Protein 8CXK (pdb70)

InterPro domains:
  IPR003511 HORMA domain [PF02301] (44-233)
  IPR003511 HORMA domain [PS50815] (33-239)
  IPR036570 HORMA domain superfamily [G3DSA:3.30.900.10] (19-291)
  IPR036570 HORMA domain superfamily [SSF56019] (33-237)
  IPR051294 HORMA Domain-Containing Meiotic Progression [PTHR48225] (53-237)

Structure (mmCIF, N/CA/C/O backbone):
data_8CXK
#
_entry.id   8CXK
#
_cell.length_a   73.234
_cell.length_b   73.234
_cell.length_c   110.816
_cell.angle_alpha   90.000
_cell.angle_beta   90.000
_cell.angle_gamma   120.000
#
_symmetry.space_group_name_H-M   'P 61'
#
loop_
_entity.id
_entity.type
_entity.pdbx_description
1 polymer 'HORMA domain-containing protein'
2 water water
#
loop_
_atom_site.group_PDB
_atom_site.id
_atom_site.type_symbol
_atom_site.label_atom_id
_atom_site.label_alt_id
_atom_site.label_comp_id
_atom_site.label_asym_id
_atom_site.label_entity_id
_atom_site.label_seq_id
_atom_site.pdbx_PDB_ins_code
_atom_site.Cartn_x
_atom_site.Cartn_y
_atom_site.Cartn_z
_atom_site.occupancy
_atom_site.B_iso_or_equiv
_atom_site.auth_seq_id
_atom_site.auth_comp_id
_atom_site.auth_asym_id
_atom_site.auth_atom_id
_atom_site.pdbx_PDB_model_num
ATOM 1 N N . SER A 1 19 ? -35.79400 36.10826 0.58713 1.000 46.29990 19 SER A N 1
ATOM 2 C CA . SER A 1 19 ? -34.85610 35.76324 1.69027 1.000 46.13101 19 SER A CA 1
ATOM 3 C C . SER A 1 19 ? -35.43877 35.52086 3.10677 1.000 39.89234 19 SER A C 1
ATOM 4 O O . SER A 1 19 ? -34.87290 34.87756 3.98096 1.000 39.45130 19 SER A O 1
ATOM 11 N N . GLN A 1 20 ? -36.64324 35.95449 3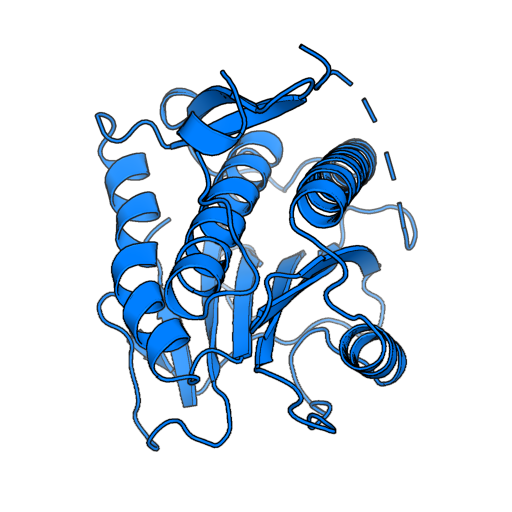.29429 1.000 38.19071 20 GLN A N 1
ATOM 12 C CA . GLN A 1 20 ? -37.34664 35.78835 4.53638 1.000 33.81404 20 GLN A CA 1
ATOM 13 C C . GLN A 1 20 ? -38.01264 34.41713 4.54891 1.000 27.75788 20 GLN A C 1
ATOM 14 O O . GLN A 1 20 ? -38.28910 33.82526 3.52877 1.000 29.69858 20 GLN A O 1
ATOM 28 N N . TRP A 1 21 ? -38.34023 33.96319 5.74471 1.000 24.23178 21 TRP A N 1
ATOM 29 C CA . TRP A 1 21 ? -39.10083 32.74948 5.90064 1.000 21.96372 21 TRP A CA 1
ATOM 30 C C . TRP A 1 21 ? -40.24292 32.61547 4.92889 1.000 22.07200 21 TRP A C 1
ATOM 31 O O . TRP A 1 21 ? -40.36813 31.58100 4.29585 1.000 21.56619 21 TRP A O 1
ATOM 52 N N . LYS A 1 22 ? -41.07079 33.64056 4.79519 1.000 25.27013 22 LYS A N 1
ATOM 53 C CA . LYS A 1 22 ? -42.30747 33.50580 4.05818 1.000 28.00533 22 LYS A CA 1
ATOM 54 C C . LYS A 1 22 ? -42.06992 33.32882 2.57439 1.000 27.74282 22 LYS A C 1
ATOM 55 O O . LYS A 1 22 ? -42.98650 32.93433 1.86679 1.000 30.21762 22 LYS A O 1
ATOM 74 N N . ALA A 1 23 ? -40.87104 33.59311 2.09638 1.000 26.38511 23 ALA A N 1
ATOM 75 C CA . ALA A 1 23 ? -40.57374 33.31019 0.69975 1.000 28.21319 23 ALA A CA 1
ATOM 76 C C . ALA A 1 23 ? -40.46694 31.82874 0.41997 1.000 31.73861 23 ALA A C 1
ATOM 77 O O . ALA A 1 23 ? -40.50279 31.41565 -0.74741 1.000 35.96668 23 ALA A O 1
ATOM 84 N N . THR A 1 24 ? -40.23555 31.01578 1.42754 1.000 24.29780 24 THR A N 1
ATOM 85 C CA . THR A 1 24 ? -40.13051 29.58892 1.27658 1.000 23.10260 24 THR A CA 1
ATOM 86 C C . THR A 1 24 ? -41.27544 28.83188 1.93925 1.000 22.01974 24 THR A C 1
ATOM 87 O O . THR A 1 24 ? -41.79941 27.88889 1.38098 1.000 23.45289 24 THR A O 1
ATOM 98 N N . PHE A 1 25 ? -41.66180 29.20791 3.15881 1.000 20.20458 25 PHE A N 1
ATOM 99 C CA . PHE A 1 25 ? -42.59386 28.44855 3.96079 1.000 17.71462 25 PHE A CA 1
ATOM 100 C C . PHE A 1 25 ? -43.82991 29.26069 4.32226 1.000 18.54891 25 PHE A C 1
ATOM 101 O O . PHE A 1 25 ? -43.77309 30.50370 4.42000 1.000 21.42384 25 PHE A O 1
ATOM 118 N N . PRO A 1 26 ? -44.95424 28.58678 4.59341 1.000 18.71977 26 PRO A N 1
ATOM 119 C CA . PRO A 1 26 ? -46.12195 29.26400 5.16092 1.000 20.16731 26 PRO A CA 1
ATOM 120 C C . PRO A 1 26 ? -45.84322 29.81953 6.54970 1.000 17.94936 26 PRO A C 1
ATOM 121 O O . PRO A 1 26 ? -44.95629 29.36119 7.24687 1.000 18.74340 26 PRO A O 1
ATOM 132 N N . VAL A 1 27 ? -46.67720 30.74705 6.95421 1.000 19.96021 27 VAL A N 1
ATOM 133 C CA . VAL A 1 27 ? -46.78979 31.15350 8.34292 1.000 18.98659 27 VAL A CA 1
ATOM 134 C C . VAL A 1 27 ? -48.13462 30.71709 8.88191 1.000 17.75427 27 VAL A C 1
ATOM 135 O O . VAL A 1 27 ? -48.77975 29.86681 8.30298 1.000 19.17742 27 VAL A O 1
ATOM 148 N N . ASP A 1 28 ? -48.53026 31.23091 10.04798 1.000 18.75385 28 ASP A N 1
ATOM 149 C CA . ASP A 1 28 ? -49.79638 30.81072 10.63747 1.000 18.10229 28 ASP A CA 1
ATOM 150 C C . ASP A 1 28 ? -49.87974 29.29076 10.63687 1.000 17.54730 28 ASP A C 1
ATOM 151 O O . ASP A 1 28 ? -50.85480 28.67323 10.19999 1.000 17.36572 28 ASP A O 1
ATOM 160 N N . LEU A 1 29 ? -48.83303 28.66455 11.20360 1.000 16.52700 29 LEU A N 1
ATOM 161 C CA . LEU A 1 29 ? -48.67696 27.22772 11.12641 1.000 16.10928 29 LEU A CA 1
ATOM 162 C C . LEU A 1 29 ? -49.68019 26.44797 11.97880 1.000 16.11853 29 LEU A C 1
ATOM 163 O O . LEU A 1 29 ? -49.75455 25.21694 11.83573 1.000 16.47101 29 LEU A O 1
ATOM 179 N N . GLU A 1 30 ? -50.45212 27.09974 12.84227 1.000 16.19921 30 GLU A N 1
ATOM 180 C CA . GLU A 1 30 ? -51.48571 26.41156 13.59300 1.000 16.06562 30 GLU A CA 1
ATOM 181 C C . GLU A 1 30 ? -52.61707 25.93316 12.70677 1.000 17.08710 30 GLU A C 1
ATOM 182 O O . GLU A 1 30 ? -53.39455 25.07685 13.15157 1.000 18.71823 30 GLU A O 1
ATOM 194 N N . ILE A 1 31 ? -52.73738 26.46913 11.48308 1.000 16.91661 31 ILE A N 1
ATOM 195 C CA . ILE A 1 31 ? -53.80934 26.15910 10.54641 1.000 17.98040 31 ILE A CA 1
ATOM 196 C C . ILE A 1 31 ? -53.43232 24.91555 9.74238 1.000 17.16950 31 ILE A C 1
ATOM 197 O O . ILE A 1 31 ? -52.30124 24.81877 9.28204 1.000 17.86756 31 ILE A O 1
ATOM 213 N N . GLU A 1 32 ? -54.37553 23.98507 9.61993 1.000 17.81955 32 GLU A N 1
ATOM 214 C CA . GLU A 1 32 ? -54.07137 22.68225 9.02402 1.000 18.72194 32 GLU A CA 1
ATOM 215 C C . GLU A 1 32 ? -53.45448 22.77383 7.63101 1.000 17.86927 32 GLU A C 1
ATOM 216 O O . GLU A 1 32 ? -52.42381 22.10541 7.37207 1.000 18.31954 32 GLU A O 1
ATOM 228 N N . LYS A 1 33 ? -54.03570 23.58356 6.74418 1.000 19.28578 33 LYS A N 1
ATOM 229 C CA . LYS A 1 33 ? -53.48064 23.66155 5.39859 1.000 19.91398 33 LYS A CA 1
ATOM 230 C C . LYS A 1 33 ? -52.04252 24.18179 5.40371 1.000 17.70165 33 LYS A C 1
ATOM 231 O O . LYS A 1 33 ? -51.20323 23.75705 4.59777 1.000 19.91967 33 LYS A O 1
ATOM 250 N N . ASN A 1 34 ? -51.75151 25.15377 6.27073 1.000 18.50258 34 ASN A N 1
ATOM 251 C CA . ASN A 1 34 ? -50.40400 25.71140 6.34258 1.000 17.20852 34 ASN A CA 1
ATOM 252 C C . ASN A 1 34 ? -49.43355 24.70210 6.93303 1.000 16.34629 34 ASN A C 1
ATOM 253 O O . ASN A 1 34 ? -48.30832 24.54792 6.44641 1.000 18.28948 34 ASN A O 1
ATOM 264 N N . SER A 1 35 ? -49.87601 23.95205 7.93321 1.000 16.89716 35 SER A N 1
ATOM 265 C CA . SER A 1 35 ? -49.08417 22.87538 8.52037 1.000 16.05948 35 SER A CA 1
ATOM 266 C C . SER A 1 35 ? -48.72688 21.79803 7.49234 1.000 16.77344 35 SER A C 1
ATOM 267 O O . SER A 1 35 ? -47.61366 21.33320 7.44296 1.000 16.86807 35 SER A O 1
ATOM 275 N N . GLU A 1 36 ? -49.71291 21.40410 6.67256 1.000 17.17386 36 GLU A N 1
ATOM 276 C CA . GLU A 1 36 ? -49.49284 20.40026 5.62828 1.000 17.74504 36 GLU A CA 1
ATOM 277 C C . GLU A 1 36 ? -48.45495 20.87905 4.62501 1.000 17.86532 36 GLU A C 1
ATOM 278 O O . GLU A 1 36 ? -47.55465 20.12038 4.22565 1.000 18.64023 36 GLU A O 1
ATOM 290 N N . MET A 1 37 ? -48.64147 22.11370 4.14549 1.000 18.63592 37 MET A N 1
ATOM 291 C CA A MET A 1 37 ? -47.71143 22.65037 3.16327 0.500 20.20085 37 MET A CA 1
ATOM 292 C CA B MET A 1 37 ? -47.71210 22.64488 3.16120 0.500 20.65178 37 MET A CA 1
ATOM 293 C C . MET A 1 37 ? -46.31358 22.79423 3.74757 1.000 18.27747 37 MET A C 1
ATOM 294 O O . MET A 1 37 ? -45.30708 22.45770 3.09258 1.000 18.54585 37 MET A O 1
ATOM 318 N N . PHE A 1 38 ? -46.21862 23.25425 5.00513 1.000 17.67039 38 PHE A N 1
ATOM 319 C CA . PHE A 1 38 ? -44.93788 23.32665 5.65918 1.000 16.76811 38 PHE A CA 1
ATOM 320 C C . PHE A 1 38 ? -44.26883 21.94937 5.72909 1.000 16.01816 38 PHE A C 1
ATOM 321 O O . PHE A 1 38 ? -43.07410 21.81142 5.46842 1.000 16.95336 38 PHE A O 1
ATOM 338 N N . ALA A 1 39 ? -45.01672 20.93994 6.14342 1.000 16.50392 39 ALA A N 1
ATOM 339 C CA . ALA A 1 39 ? -44.46417 19.60219 6.29956 1.000 15.76428 39 ALA A CA 1
ATOM 340 C C . ALA A 1 39 ? -43.84234 19.07117 5.00182 1.000 16.88800 39 ALA A C 1
ATOM 341 O O . ALA A 1 39 ? -42.71378 18.57875 4.99713 1.000 17.09685 39 ALA A O 1
ATOM 348 N N . LEU A 1 40 ? -44.54541 19.26821 3.88547 1.000 16.80722 40 LEU A N 1
ATOM 349 C CA . LEU A 1 40 ? -44.01277 18.80185 2.60541 1.000 16.23058 40 LEU A CA 1
ATOM 350 C C . LEU A 1 40 ? -42.80255 19.64503 2.21127 1.000 15.35066 40 LEU A C 1
ATOM 351 O O . LEU A 1 40 ? -41.76239 19.09884 1.79527 1.000 17.40295 40 LEU A O 1
ATOM 367 N N . ARG A 1 41 ? -42.90062 20.96841 2.29242 1.000 16.11121 41 ARG A N 1
ATOM 368 C CA . ARG A 1 41 ? -41.78006 21.82832 1.89924 1.000 16.03366 41 ARG A CA 1
ATOM 369 C C . ARG A 1 41 ? -40.56194 21.55912 2.76472 1.000 15.53370 41 ARG A C 1
ATOM 370 O O . ARG A 1 41 ? -39.43115 21.67094 2.30555 1.000 16.52761 41 ARG A O 1
ATOM 391 N N . TYR A 1 42 ? -40.78099 21.24680 4.04586 1.000 15.87718 42 TYR A N 1
ATOM 392 C CA . TYR A 1 42 ? -39.66734 20.96394 4.95194 1.000 15.90920 42 TYR A CA 1
ATOM 393 C C . TYR A 1 42 ? -38.90346 19.71297 4.53243 1.000 15.26875 42 TYR A C 1
ATOM 394 O O . TYR A 1 42 ? -37.66672 19.75440 4.43367 1.000 16.14250 42 TYR A O 1
ATOM 412 N N . ILE A 1 43 ? -39.60835 18.61105 4.24579 1.000 15.72840 43 ILE A N 1
ATOM 413 C CA . ILE A 1 43 ? -38.87862 17.39811 3.86021 1.000 16.32343 43 ILE A CA 1
ATOM 414 C C . ILE A 1 43 ? -38.18383 17.61059 2.50566 1.000 15.63432 43 ILE A C 1
ATOM 415 O O . ILE A 1 43 ? -37.07553 17.09004 2.31925 1.000 16.42563 43 ILE A O 1
ATOM 431 N N . LYS A 1 44 ? -38.76714 18.41024 1.61178 1.000 15.85113 44 LYS A N 1
ATOM 432 C CA . LYS A 1 44 ? -38.10921 18.67411 0.32003 1.000 15.80073 44 LYS A CA 1
ATOM 433 C C . LYS A 1 44 ? -36.85480 19.50154 0.52598 1.000 15.83121 44 LYS A C 1
ATOM 434 O O . LYS A 1 44 ? -35.77763 19.21608 -0.07749 1.000 16.76888 44 LYS A O 1
ATOM 453 N N . CYS A 1 45 ? -36.92752 20.52199 1.36510 1.000 16.37410 45 CYS A N 1
ATOM 454 C CA . CYS A 1 45 ? -35.78296 21.36229 1.68217 1.000 16.61783 45 CYS A CA 1
ATOM 455 C C . CYS A 1 45 ? -34.64320 20.57267 2.31816 1.000 16.29664 45 CYS A C 1
ATOM 456 O O . CYS A 1 45 ? -33.48246 20.63130 1.90429 1.000 16.86548 45 CYS A O 1
ATOM 464 N N . ALA A 1 46 ? -34.96564 19.79410 3.36414 1.000 16.37333 46 ALA A N 1
ATOM 465 C CA . ALA A 1 46 ? -33.92075 19.02857 4.02172 1.000 15.67052 46 ALA A CA 1
ATOM 466 C C . ALA A 1 46 ? -33.31217 18.00019 3.08047 1.000 14.89623 46 ALA A C 1
ATOM 467 O O . ALA A 1 46 ? -32.12826 17.73911 3.13257 1.000 15.54822 46 ALA A O 1
ATOM 474 N N . SER A 1 47 ? -34.14913 17.41248 2.19413 1.000 15.06365 47 SER A N 1
ATOM 475 C CA . SER A 1 47 ? -33.62732 16.43011 1.23080 1.000 15.36789 47 SER A CA 1
ATOM 476 C C . SER A 1 47 ? -32.62655 17.08576 0.29674 1.000 14.68804 47 SER A C 1
ATOM 477 O O . SER A 1 47 ? -31.58382 16.49087 -0.01569 1.000 15.44882 47 SER A O 1
ATOM 485 N N . ALA A 1 48 ? -32.92616 18.27478 -0.21291 1.000 15.04086 48 ALA A N 1
ATOM 486 C CA . ALA A 1 48 ? -31.94962 18.95982 -1.09298 1.000 15.86239 48 ALA A CA 1
ATOM 487 C C . ALA A 1 48 ? -30.67085 19.20853 -0.32721 1.000 14.66709 48 ALA A C 1
ATOM 488 O O . ALA A 1 48 ? -29.56492 18.98643 -0.85671 1.000 16.07160 48 ALA A O 1
ATOM 495 N N . PHE A 1 49 ? -30.77204 19.63164 0.94466 1.000 15.45741 49 PHE A N 1
ATOM 496 C CA . PHE A 1 49 ? -29.57675 19.88546 1.74386 1.000 16.19164 49 PHE A CA 1
ATOM 497 C C . PHE A 1 49 ? -28.70045 18.63655 1.83625 1.000 14.76464 49 PHE A C 1
ATOM 498 O O . PHE A 1 49 ? -27.47651 18.68102 1.68222 1.000 17.37195 49 PHE A O 1
ATOM 515 N N . ILE A 1 50 ? -29.31949 17.51888 2.15472 1.000 15.58383 50 ILE A N 1
ATOM 516 C CA . ILE A 1 50 ? -28.63899 16.25219 2.36954 1.000 16.12099 50 ILE A CA 1
ATOM 517 C C . ILE A 1 50 ? -28.02149 15.72619 1.06780 1.000 15.16348 50 ILE A C 1
ATOM 518 O O . ILE A 1 50 ? -26.85456 15.32571 1.04083 1.000 17.31176 50 ILE A O 1
ATOM 534 N N . LEU A 1 51 ? -28.81665 15.68269 -0.00303 1.000 15.60141 51 LEU A N 1
ATOM 535 C CA . LEU A 1 51 ? -28.33581 15.14666 -1.25553 1.000 17.44752 51 LEU A CA 1
ATOM 536 C C . LEU A 1 51 ? -27.14375 15.95304 -1.76101 1.000 16.79165 51 LEU A C 1
ATOM 537 O O . LEU A 1 51 ? -26.15430 15.38443 -2.23466 1.000 20.77406 51 LEU A O 1
ATOM 553 N N . ASP A 1 52 ? -27.19773 17.28167 -1.63259 1.000 16.47661 52 ASP A N 1
ATOM 554 C CA . ASP A 1 52 ? -26.08080 18.13005 -2.01045 1.000 18.16691 52 ASP A CA 1
ATOM 555 C C . ASP A 1 52 ? -24.84568 17.85325 -1.16451 1.000 19.64072 52 ASP A C 1
ATOM 556 O O . ASP A 1 52 ? -23.73743 17.59525 -1.69572 1.000 21.26967 52 ASP A O 1
ATOM 565 N N . ARG A 1 53 ? -25.00567 17.87481 0.16470 1.000 18.67931 53 ARG A N 1
ATOM 566 C CA . ARG A 1 53 ? -23.82324 17.75325 1.01210 1.000 19.52995 53 ARG A CA 1
ATOM 567 C C . ARG A 1 53 ? -23.18516 16.38582 0.93753 1.000 21.66050 53 ARG A C 1
ATOM 568 O O . ARG A 1 53 ? -21.97351 16.28950 1.09388 1.000 24.45512 53 ARG A O 1
ATOM 589 N N . ARG A 1 54 ? -23.95639 15.31493 0.73136 1.000 19.93778 54 ARG A N 1
ATOM 590 C CA . ARG A 1 54 ? -23.41666 13.94223 0.65085 1.000 19.79017 54 ARG A CA 1
ATOM 591 C C . ARG A 1 54 ? -22.97316 13.58598 -0.77879 1.000 21.61567 54 ARG A C 1
ATOM 592 O O . ARG A 1 54 ? -22.31877 12.58352 -0.94492 1.000 25.23446 54 ARG A O 1
ATOM 613 N N . GLY A 1 55 ? -23.20233 14.45319 -1.75038 1.000 21.60980 55 GLY A N 1
ATOM 614 C CA . GLY A 1 55 ? -22.61533 14.28467 -3.08680 1.000 24.05410 55 GLY A CA 1
ATOM 615 C C . GLY A 1 55 ? -23.33797 13.33270 -3.97642 1.000 23.33217 55 GLY A C 1
ATOM 616 O O . GLY A 1 55 ? -22.72048 12.79958 -4.90497 1.000 27.34143 55 GLY A O 1
ATOM 620 N N . ILE A 1 56 ? -24.65566 13.18283 -3.80026 1.000 21.66502 56 ILE A N 1
ATOM 621 C CA . ILE A 1 56 ? -25.46417 12.21817 -4.54764 1.000 23.50657 56 ILE A CA 1
ATOM 622 C C . ILE A 1 56 ? -25.67684 12.62560 -5.99778 1.000 33.12767 56 ILE A C 1
ATOM 623 O O . ILE A 1 56 ? -25.58135 11.80474 -6.91466 1.000 37.78783 56 ILE A O 1
ATOM 639 N N . LEU A 1 57 ? -26.08664 13.82575 -6.23011 1.000 29.19242 57 LEU A N 1
ATOM 640 C CA . LEU A 1 57 ? -26.34099 14.32854 -7.59927 1.000 27.06055 57 LEU A CA 1
ATOM 641 C C . LEU A 1 57 ? -25.22156 15.29883 -7.96372 1.000 28.49645 57 LEU A C 1
ATOM 642 O O . LEU A 1 57 ? -24.46139 15.69768 -7.09592 1.000 32.54392 57 LEU A O 1
ATOM 658 N N . ASP A 1 58 ? -25.13393 15.68756 -9.24240 1.000 27.26546 58 ASP A N 1
ATOM 659 C CA . ASP A 1 58 ? -24.16214 16.67088 -9.68549 1.000 29.24264 58 ASP A CA 1
ATOM 660 C C . ASP A 1 58 ? -24.46113 17.99852 -8.99528 1.000 24.54328 58 ASP A C 1
ATOM 661 O O . ASP A 1 58 ? -25.61842 18.30850 -8.71453 1.000 21.83637 58 ASP A O 1
ATOM 670 N N . GLU A 1 59 ? -23.43689 18.79464 -8.71674 1.000 25.25268 59 GLU A N 1
ATOM 671 C CA . GLU A 1 59 ? -23.58622 20.06031 -8.02347 1.000 24.35419 59 GLU A CA 1
ATOM 672 C C . GLU A 1 59 ? -24.50289 21.03346 -8.74291 1.000 21.22552 59 GLU A C 1
ATOM 673 O O . GLU A 1 59 ? -25.19268 21.81857 -8.09499 1.000 22.32027 59 GLU A O 1
ATOM 685 N N . LYS A 1 60 ? -24.60743 20.92018 -10.07118 1.000 21.01473 60 LYS A N 1
ATOM 686 C CA . LYS A 1 60 ? -25.52271 21.83035 -10.77158 1.000 18.83324 60 LYS A CA 1
ATOM 687 C C . LYS A 1 60 ? -26.97985 21.56208 -10.47537 1.000 17.86308 60 LYS A C 1
ATOM 688 O O . LYS A 1 60 ? -27.83325 22.40969 -10.77654 1.000 18.60914 60 LYS A O 1
ATOM 707 N N . CYS A 1 61 ? -27.31323 20.43370 -9.80941 1.000 16.64656 61 CYS A N 1
ATOM 708 C CA . CYS A 1 61 ? -28.67957 20.17716 -9.45028 1.000 17.35299 61 CYS A CA 1
ATOM 709 C C . CYS A 1 61 ? -29.16496 21.02762 -8.29041 1.000 16.51167 61 CYS A C 1
ATOM 710 O O . CYS A 1 61 ? -30.37060 20.96223 -7.98853 1.000 17.66340 61 CYS A O 1
ATOM 718 N N . PHE A 1 62 ? -28.30426 21.80474 -7.64326 1.000 17.99900 62 PHE A N 1
ATOM 719 C CA . PHE A 1 62 ? -28.66886 22.51677 -6.42930 1.000 18.46919 62 PHE A CA 1
ATOM 720 C C . PHE A 1 62 ? -28.32739 23.98445 -6.53861 1.000 19.84735 62 PHE A C 1
ATOM 721 O O . PHE A 1 62 ? -27.40561 24.37868 -7.26753 1.000 23.54244 62 PHE A O 1
ATOM 738 N N . LYS A 1 63 ? -29.07203 24.77413 -5.81592 1.000 20.08080 63 LYS A N 1
ATOM 739 C CA . LYS A 1 63 ? -28.79625 26.20144 -5.65180 1.000 21.95319 63 LYS A CA 1
ATOM 740 C C . LYS A 1 63 ? -28.89364 26.53303 -4.16160 1.000 20.87385 63 LYS A C 1
ATOM 741 O O . LYS A 1 63 ? -29.68707 25.97286 -3.41632 1.000 22.19300 63 LYS A O 1
ATOM 760 N N . THR A 1 64 ? -28.11357 27.46621 -3.74091 1.000 24.07583 64 THR A N 1
ATOM 761 C CA . THR A 1 64 ? -28.15251 27.94102 -2.36157 1.000 24.06791 64 THR A CA 1
ATOM 762 C C . THR A 1 64 ? -29.10321 29.09775 -2.28464 1.000 25.34544 64 THR A C 1
ATOM 763 O O . THR A 1 64 ? -29.06307 30.01150 -3.11742 1.000 27.44446 64 THR A O 1
ATOM 774 N N . ARG A 1 65 ? -29.92222 29.08050 -1.23015 1.000 26.60180 65 ARG A N 1
ATOM 775 C CA . ARG A 1 65 ? -30.91300 30.08651 -0.97658 1.000 29.91178 65 ARG A CA 1
ATOM 776 C C . ARG A 1 65 ? -30.76396 30.47725 0.49033 1.000 27.34880 65 ARG A C 1
ATOM 777 O O . ARG A 1 65 ? -30.05524 29.83728 1.27211 1.000 30.86858 65 ARG A O 1
ATOM 798 N N . THR A 1 66 ? -31.47455 31.49607 0.86155 1.000 30.16830 66 THR A N 1
ATOM 799 C CA . THR A 1 66 ? -31.45144 32.01876 2.22537 1.000 28.72051 66 THR A CA 1
ATOM 800 C C . THR A 1 66 ? -32.82008 31.91657 2.80990 1.000 26.84511 66 THR A C 1
ATOM 801 O O . THR A 1 66 ? -33.84880 32.18891 2.16325 1.000 25.38497 66 THR A O 1
ATOM 812 N N . ILE A 1 67 ? -32.81183 31.49297 4.08275 1.000 26.83999 67 ILE A N 1
ATOM 813 C CA . ILE A 1 67 ? -34.00745 31.44381 4.92260 1.000 26.20487 67 ILE A CA 1
ATOM 814 C C . ILE A 1 67 ? -33.58183 32.12164 6.21218 1.000 27.14088 67 ILE A C 1
ATOM 815 O O . ILE A 1 67 ? -32.90206 31.52647 7.06199 1.000 27.28935 67 ILE A O 1
ATOM 831 N N . ASP A 1 68 ? -33.98690 33.36313 6.35638 1.000 33.50319 68 ASP A N 1
ATOM 832 C CA . ASP A 1 68 ? -33.68691 34.14032 7.55653 1.000 33.98562 68 ASP A CA 1
ATOM 833 C C . ASP A 1 68 ? -32.16601 34.23300 7.66267 1.000 34.66420 68 ASP A C 1
ATOM 834 O O . ASP A 1 68 ? -31.51180 34.74948 6.73522 1.000 35.29262 68 ASP A O 1
ATOM 843 N N . LYS A 1 69 ? -31.54518 33.71454 8.71243 1.000 31.69330 69 LYS A N 1
ATOM 844 C CA . LYS A 1 69 ? -30.09544 33.83394 8.86408 1.000 34.01102 69 LYS A CA 1
ATOM 845 C C . LYS A 1 69 ? -29.29379 32.63406 8.32497 1.000 27.24311 69 LYS A C 1
ATOM 846 O O . LYS A 1 69 ? -28.04694 32.57569 8.51929 1.000 29.61809 69 LYS A O 1
ATOM 865 N N . LEU A 1 70 ? -29.94631 31.70584 7.66853 1.000 24.49160 70 LEU A N 1
ATOM 866 C CA . LEU A 1 70 ? -29.35825 30.43925 7.29695 1.000 23.72868 70 LEU A CA 1
ATOM 867 C C . LEU A 1 70 ? -29.26094 30.32151 5.79435 1.000 23.58041 70 LEU A C 1
ATOM 868 O O . LEU A 1 70 ? -30.16505 30.72021 5.05749 1.000 24.38512 70 LEU A O 1
ATOM 884 N N . LEU A 1 71 ? -28.17122 29.68857 5.36984 1.000 22.81579 71 LEU A N 1
ATOM 885 C CA . LEU A 1 71 ? -27.98731 29.30962 3.97204 1.000 23.53963 71 LEU A CA 1
ATOM 886 C C . LEU A 1 71 ? -28.43336 27.86691 3.82504 1.000 23.80572 71 LEU A C 1
ATOM 887 O O . LEU A 1 71 ? -27.79499 26.97266 4.36908 1.000 28.54729 71 LEU A O 1
ATOM 903 N N . VAL A 1 72 ? -29.45586 27.64928 3.01892 1.000 20.83278 72 VAL A N 1
ATOM 904 C CA . VAL A 1 72 ? -30.01241 26.31181 2.80155 1.000 22.10410 72 VAL A CA 1
ATOM 905 C C . VAL A 1 72 ? -29.92063 26.04401 1.30214 1.000 21.45403 72 VAL A C 1
ATOM 906 O O . VAL A 1 72 ? -29.21547 26.75430 0.57571 1.000 23.36699 72 VAL A O 1
ATOM 919 N N . THR A 1 73 ? -30.42263 24.93675 0.88266 1.000 19.59435 73 THR A N 1
ATOM 920 C CA . THR A 1 73 ? -30.22275 24.41945 -0.45940 1.000 18.67848 73 THR A CA 1
ATOM 921 C C . THR A 1 73 ? -31.58589 24.14852 -1.06213 1.000 18.44233 73 THR A C 1
ATOM 922 O O . THR A 1 73 ? -32.50476 23.67279 -0.37190 1.000 20.68161 73 THR A O 1
ATOM 933 N N . ALA A 1 74 ? -31.71868 24.34723 -2.38169 1.000 18.54305 74 ALA A N 1
ATOM 934 C CA . ALA A 1 74 ? -32.94485 23.99861 -3.11128 1.000 17.64341 74 ALA A CA 1
ATOM 935 C C . ALA A 1 74 ? -32.56705 23.28463 -4.39106 1.000 16.82414 74 ALA A C 1
ATOM 936 O O . ALA A 1 74 ? -31.44381 23.35682 -4.85000 1.000 18.71398 74 ALA A O 1
ATOM 943 N N . PHE A 1 75 ? -33.50383 22.53210 -4.92016 1.000 17.66030 75 PHE A N 1
ATOM 944 C CA . PHE A 1 75 ? -33.28995 21.92207 -6.25525 1.000 17.73407 75 PHE A CA 1
ATOM 945 C C . PHE A 1 75 ? -33.35143 22.98708 -7.33488 1.000 18.33713 75 PHE A C 1
ATOM 946 O O . PHE A 1 75 ? -34.18234 23.88153 -7.29073 1.000 20.86108 75 PHE A O 1
ATOM 963 N N . GLN A 1 76 ? -32.51396 22.81990 -8.36187 1.000 17.97494 76 GLN A N 1
ATOM 964 C CA . GLN A 1 76 ? -32.53034 23.63038 -9.57795 1.000 19.42569 76 GLN A CA 1
ATOM 965 C C . GLN A 1 76 ? -33.36417 22.90604 -10.63438 1.000 19.26975 76 GLN A C 1
ATOM 966 O O . GLN A 1 76 ? -32.86561 22.02648 -11.34133 1.000 19.69077 76 GLN A O 1
ATOM 980 N N . SER A 1 77 ? -34.64727 23.26066 -10.73294 1.000 22.25234 77 SER A N 1
ATOM 981 C CA . SER A 1 77 ? -35.54897 22.48476 -11.60013 1.000 24.64685 77 SER A CA 1
ATOM 982 C C . SER A 1 77 ? -35.29734 22.65735 -13.09597 1.000 21.72992 77 SER A C 1
ATOM 983 O O . SER A 1 77 ? -35.91129 21.93556 -13.90566 1.000 22.79140 77 SER A O 1
ATOM 991 N N . SER A 1 78 ? -34.41894 23.61556 -13.48845 1.000 19.37599 78 SER A N 1
ATOM 992 C CA . SER A 1 78 ? -34.01199 23.66276 -14.87848 1.000 18.52115 78 SER A CA 1
ATOM 993 C C . SER A 1 78 ? -33.01124 22.58489 -15.26012 1.000 17.48872 78 SER A C 1
ATOM 994 O O . SER A 1 78 ? -32.67179 22.42731 -16.45551 1.000 17.89310 78 SER A O 1
ATOM 1002 N N . VAL A 1 79 ? -32.57359 21.79094 -14.29628 1.000 16.79740 79 VAL A N 1
ATOM 1003 C CA . VAL A 1 79 ? -31.70133 20.63494 -14.52383 1.000 17.04322 79 VAL A CA 1
ATOM 1004 C C . VAL A 1 79 ? -32.56302 19.38236 -14.49529 1.000 15.88734 79 VAL A C 1
ATOM 1005 O O . VAL A 1 79 ? -33.21059 19.13490 -13.47002 1.000 16.90993 79 VAL A O 1
ATOM 1018 N N . PRO A 1 80 ? -32.57932 18.55249 -15.55984 1.000 17.35988 80 PRO A N 1
ATOM 1019 C CA . PRO A 1 80 ? -33.51503 17.40597 -15.56218 1.000 17.66251 80 PRO A CA 1
ATOM 1020 C C . PRO A 1 80 ? -33.42400 16.51352 -14.34307 1.000 17.67873 80 PRO A C 1
ATOM 1021 O O . PRO A 1 80 ? -34.47843 16.10230 -13.82507 1.000 18.66417 80 PRO A O 1
ATOM 1032 N N . ALA A 1 81 ? -32.21671 16.16356 -13.89968 1.000 18.17175 81 ALA A N 1
ATOM 1033 C CA . ALA A 1 81 ? -32.12557 15.22649 -12.76685 1.000 18.62522 81 ALA A CA 1
ATOM 1034 C C . ALA A 1 81 ? -32.73055 15.86046 -11.52297 1.000 17.85743 81 ALA A C 1
ATOM 1035 O O . ALA A 1 81 ? -33.40119 15.16463 -10.73730 1.000 20.99880 81 ALA A O 1
ATOM 1042 N N . ALA A 1 82 ? -32.51495 17.13129 -11.32490 1.000 16.73911 82 ALA A N 1
ATOM 1043 C CA . ALA A 1 82 ? -33.10438 17.81316 -10.17063 1.000 18.05883 82 ALA A CA 1
ATOM 1044 C C . ALA A 1 82 ? -34.61089 17.94565 -10.25905 1.000 16.63089 82 ALA A C 1
ATOM 1045 O O . ALA A 1 82 ? -35.31766 17.74614 -9.24446 1.000 18.46473 82 ALA A O 1
ATOM 1052 N N . LYS A 1 83 ? -35.11443 18.23751 -11.44378 1.000 17.43198 83 LYS A N 1
ATOM 1053 C CA . LYS A 1 83 ? -36.54273 18.32447 -11.62850 1.000 18.29709 83 LYS A CA 1
ATOM 1054 C C . LYS A 1 83 ? -37.19148 16.98399 -11.33964 1.000 18.07256 83 LYS A C 1
ATOM 1055 O O . LYS A 1 83 ? -38.25143 16.91983 -10.70328 1.000 19.32556 83 LYS A O 1
ATOM 1074 N N . ARG A 1 84 ? -36.55251 15.90678 -11.75993 1.000 19.06227 84 ARG A N 1
ATOM 1075 C CA . ARG A 1 84 ? -37.07644 14.56637 -11.50559 1.000 18.99115 84 ARG A CA 1
ATOM 1076 C C . ARG A 1 84 ? -37.14408 14.28706 -9.99554 1.000 18.39564 84 ARG A C 1
ATOM 1077 O O . ARG A 1 84 ? -38.20471 13.85914 -9.48853 1.000 20.77249 84 ARG A O 1
ATOM 1098 N N . VAL A 1 85 ? -36.06720 14.62133 -9.26902 1.000 16.60456 85 VAL A N 1
ATOM 1099 C CA . VAL A 1 85 ? -36.06749 14.36048 -7.82783 1.000 17.05055 85 VAL A CA 1
ATOM 1100 C C . VAL A 1 85 ? -37.09564 15.25763 -7.16122 1.000 15.72173 85 VAL A C 1
ATOM 1101 O O . VAL A 1 85 ? -37.89529 14.79386 -6.31581 1.000 16.99087 85 VAL A O 1
ATOM 1114 N N . SER A 1 86 ? -37.11165 16.53830 -7.49748 1.000 16.67307 86 SER A N 1
ATOM 1115 C CA . SER A 1 86 ? -38.07704 17.44131 -6.89411 1.000 18.19245 86 SER A CA 1
ATOM 1116 C C . SER A 1 86 ? -39.51706 16.96216 -7.10861 1.000 16.70103 86 SER A C 1
ATOM 1117 O O . SER A 1 86 ? -40.35963 17.04366 -6.19296 1.000 17.36736 86 SER A O 1
ATOM 1125 N N . SER A 1 87 ? -39.81142 16.46577 -8.30333 1.000 16.81009 87 SER A N 1
ATOM 1126 C CA . SER A 1 87 ? -41.16609 16.09531 -8.64754 1.000 17.44449 87 SER A CA 1
ATOM 1127 C C . SER A 1 87 ? -41.66541 14.86550 -7.86703 1.000 17.10479 87 SER A C 1
ATOM 1128 O O . SER A 1 87 ? -42.88939 14.69872 -7.71766 1.000 18.16805 87 SER A O 1
ATOM 1136 N N . THR A 1 88 ? -40.75623 14.02443 -7.36048 1.000 15.89862 88 THR A N 1
ATOM 1137 C CA . THR A 1 88 ? -41.18403 12.87958 -6.56717 1.000 17.25199 88 THR A CA 1
ATOM 1138 C C . THR A 1 88 ? -41.97798 13.32978 -5.35268 1.000 17.36632 88 THR A C 1
ATOM 1139 O O . THR A 1 88 ? -42.79749 12.57300 -4.83880 1.000 20.40718 88 THR A O 1
ATOM 1150 N N . PHE A 1 89 ? -41.71768 14.54204 -4.84025 1.000 16.77789 89 PHE A N 1
ATOM 1151 C CA . PHE A 1 89 ?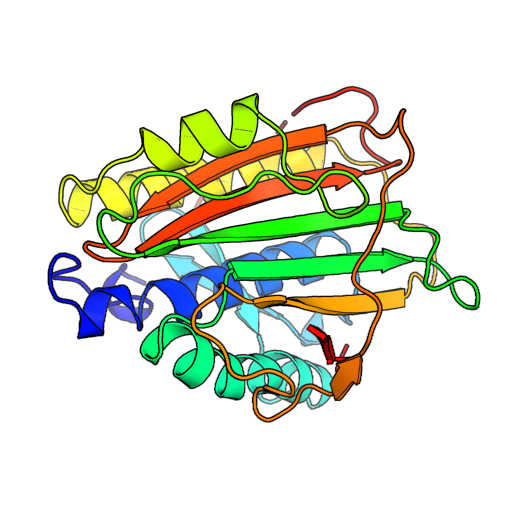 -42.39547 15.04113 -3.65274 1.000 18.02996 89 PHE A CA 1
ATOM 1152 C C . PHE A 1 89 ? -43.85114 15.36030 -3.93733 1.000 18.15828 89 PHE A C 1
ATOM 1153 O O . PHE A 1 89 ? -44.67164 15.43496 -3.01133 1.000 19.88154 89 PHE A O 1
ATOM 1170 N N . ASP A 1 90 ? -44.22796 15.55076 -5.22749 1.000 19.96881 90 ASP A N 1
ATOM 1171 C CA . ASP A 1 90 ? -45.57705 16.00290 -5.47379 1.000 19.80200 90 ASP A CA 1
ATOM 1172 C C . ASP A 1 90 ? -46.60484 15.01033 -4.97489 1.000 19.15067 90 ASP A C 1
ATOM 1173 O O . ASP A 1 90 ? -47.60903 15.41306 -4.37121 1.000 21.44691 90 ASP A O 1
ATOM 1182 N N . GLY A 1 91 ? -46.35952 13.70322 -5.16206 1.000 18.49802 91 GLY A N 1
ATOM 1183 C CA . GLY A 1 91 ? -47.35044 12.73117 -4.69448 1.000 20.26503 91 GLY A CA 1
ATOM 1184 C C . GLY A 1 91 ? -47.40053 12.60649 -3.22010 1.000 19.19937 91 GLY A C 1
ATOM 1185 O O . GLY A 1 91 ? -48.38006 12.09699 -2.67709 1.000 21.46487 91 GLY A O 1
ATOM 1189 N N . LEU A 1 92 ? -46.32498 13.02889 -2.52847 1.000 20.19870 92 LEU A N 1
ATOM 1190 C CA . LEU A 1 92 ? -46.35310 12.96240 -1.06348 1.000 20.25023 92 LEU A CA 1
ATOM 1191 C C . LEU A 1 92 ? -47.21478 14.01906 -0.47217 1.000 19.38189 92 LEU A C 1
ATOM 1192 O O . LEU A 1 92 ? -47.59743 13.87683 0.69518 1.000 20.24939 92 LEU A O 1
ATOM 1208 N N . TYR A 1 93 ? -47.48538 15.12400 -1.18672 1.000 22.24951 93 TYR A N 1
ATOM 1209 C CA . TYR A 1 93 ? -48.40547 16.11653 -0.63924 1.000 22.58790 93 TYR A CA 1
ATOM 1210 C C . TYR A 1 93 ? -49.75816 15.44122 -0.33864 1.000 23.54399 93 TYR A C 1
ATOM 1211 O O . TYR A 1 93 ? -50.28603 15.61968 0.74883 1.000 22.66497 93 TYR A O 1
ATOM 1229 N N . ASP A 1 94 ? -50.35840 14.69041 -1.29975 1.000 23.74722 94 ASP A N 1
ATOM 1230 C CA . ASP A 1 94 ? -51.63802 14.01230 -1.00417 1.000 26.86636 94 ASP A CA 1
ATOM 1231 C C . ASP A 1 94 ? -51.46255 13.00971 0.11101 1.000 21.42362 94 ASP A C 1
ATOM 1232 O O . ASP A 1 94 ? -52.34984 12.86499 0.95425 1.000 24.22940 94 ASP A O 1
ATOM 1241 N N . ALA A 1 95 ? -50.30948 12.30309 0.15871 1.000 21.18051 95 ALA A N 1
ATOM 1242 C CA . ALA A 1 95 ? -50.12658 11.35466 1.23687 1.000 19.25142 95 ALA A CA 1
ATOM 1243 C C . ALA A 1 95 ? -50.18283 12.05844 2.60885 1.000 19.51041 95 ALA A C 1
ATOM 1244 O O . ALA A 1 95 ? -50.74619 11.51844 3.56997 1.000 20.67270 95 ALA A O 1
ATOM 1251 N N . ILE A 1 96 ? -49.55607 13.23276 2.71795 1.000 18.21351 96 ILE A N 1
ATOM 1252 C CA . ILE A 1 96 ? -49.61396 14.00939 3.96694 1.000 17.46165 96 ILE A CA 1
ATOM 1253 C C . ILE A 1 96 ? -51.01909 14.53085 4.19836 1.000 19.62127 96 ILE A C 1
ATOM 1254 O O . ILE A 1 96 ? -51.52229 14.43157 5.31224 1.000 20.67188 96 ILE A O 1
ATOM 1270 N N . GLN A 1 97 ? -51.68911 15.05461 3.16757 1.000 21.20375 97 GLN A N 1
ATOM 1271 C CA . GLN A 1 97 ? -53.02424 15.61045 3.35423 1.000 23.70300 97 GLN A CA 1
ATOM 1272 C C . GLN A 1 97 ? -53.99849 14.57528 3.90594 1.000 24.65260 97 GLN A C 1
ATOM 1273 O O . GLN A 1 97 ? -54.90458 14.91436 4.67188 1.000 27.03727 97 GLN A O 1
ATOM 1287 N N . GLN A 1 98 ? -53.91142 13.32932 3.41906 1.000 23.40183 98 GLN A N 1
ATOM 1288 C CA . GLN A 1 98 ? -54.81412 12.28519 3.83498 1.000 24.71190 98 GLN A CA 1
ATOM 1289 C C . GLN A 1 98 ? -54.42436 11.67193 5.14180 1.000 22.62408 98 GLN A C 1
ATOM 1290 O O . GLN A 1 98 ? -55.14520 10.80171 5.61387 1.000 26.34734 98 GLN A O 1
ATOM 1304 N N . GLY A 1 99 ? -53.26964 12.04663 5.73599 1.000 21.73233 99 GLY A N 1
ATOM 1305 C CA . GLY A 1 99 ? -52.75903 11.45787 6.96066 1.000 22.26731 99 GLY A CA 1
ATOM 1306 C C . GLY A 1 99 ? -52.23351 10.05604 6.75691 1.000 20.82973 99 GLY A C 1
ATOM 1307 O O . GLY A 1 99 ? -52.26493 9.24445 7.68805 1.000 21.56818 99 GLY A O 1
ATOM 1311 N N . TYR A 1 100 ? -51.72188 9.77435 5.57008 1.000 20.15985 100 TYR A N 1
ATOM 1312 C CA . TYR A 1 100 ? -51.22946 8.43411 5.22283 1.000 18.28185 100 TYR A CA 1
ATOM 1313 C C . TYR A 1 100 ? -49.71319 8.26307 5.33060 1.000 17.65245 100 TYR A C 1
ATOM 1314 O O . TYR A 1 100 ? -49.23695 7.13926 5.47399 1.000 18.90690 100 TYR A O 1
ATOM 1332 N N . LEU A 1 101 ? -48.91665 9.33621 5.28667 1.000 17.02528 101 LEU A N 1
ATOM 1333 C CA . LEU A 1 101 ? -47.47496 9.21588 5.28387 1.000 15.85125 101 LEU A CA 1
ATOM 1334 C C . LEU A 1 101 ? -46.93650 9.10610 6.71220 1.000 16.08040 101 LEU A C 1
ATOM 1335 O O . LEU A 1 101 ? -47.04858 10.06853 7.47143 1.000 17.60600 101 LEU A O 1
ATOM 1351 N N . ARG A 1 102 ? -46.31594 7.99007 7.03926 1.000 15.23755 102 ARG A N 1
ATOM 1352 C CA . ARG A 1 102 ? -45.69620 7.82710 8.35583 1.000 15.57123 102 ARG A CA 1
ATOM 1353 C C . ARG A 1 102 ? -44.21729 8.20254 8.32082 1.000 14.71973 102 ARG A C 1
ATOM 1354 O O . ARG A 1 102 ? -43.71161 8.81679 9.27192 1.000 17.02651 102 ARG A O 1
ATOM 1375 N N . GLU A 1 103 ? -43.50345 7.77031 7.28966 1.000 15.64080 103 GLU A N 1
ATOM 1376 C CA . GLU A 1 103 ? -42.05253 8.03598 7.23335 1.000 15.22160 103 GLU A CA 1
ATOM 1377 C C . GLU A 1 103 ? -41.64276 8.19725 5.80084 1.000 14.91524 103 GLU A C 1
ATOM 1378 O O . GLU A 1 103 ? -42.06677 7.44247 4.91039 1.000 15.11866 103 GLU A O 1
ATOM 1390 N N . PHE A 1 104 ? -40.79562 9.20962 5.55759 1.000 14.52187 104 PHE A N 1
ATOM 1391 C CA . PHE A 1 104 ? -40.07643 9.40855 4.29543 1.000 14.34480 104 PHE A CA 1
ATOM 1392 C C . PHE A 1 104 ? -38.59975 9.26637 4.61153 1.000 14.30220 104 PHE A C 1
ATOM 1393 O O . PHE A 1 104 ? -38.09789 9.95311 5.50923 1.000 15.24079 104 PHE A O 1
ATOM 1410 N N . ALA A 1 105 ? -37.89996 8.35770 3.92690 1.000 13.82105 105 ALA A N 1
ATOM 1411 C CA . ALA A 1 105 ? -36.50449 8.10855 4.19269 1.000 13.89750 105 ALA A CA 1
ATOM 1412 C C . ALA A 1 105 ? -35.68698 8.17680 2.91323 1.000 14.63766 105 ALA A C 1
ATOM 1413 O O . ALA A 1 105 ? -36.09133 7.67329 1.86424 1.000 15.00240 105 ALA A O 1
ATOM 1420 N N . ILE A 1 106 ? -34.48603 8.74862 3.05515 1.000 14.02466 106 ILE A N 1
ATOM 1421 C CA . ILE A 1 106 ? -33.48848 8.77527 2.00066 1.000 14.35649 106 ILE A CA 1
ATOM 1422 C C . ILE A 1 106 ? -32.47744 7.71957 2.37724 1.000 14.88285 106 ILE A C 1
ATOM 1423 O O . ILE A 1 106 ? -31.81917 7.82803 3.42111 1.000 15.71405 106 ILE A O 1
ATOM 1439 N N . VAL A 1 107 ? -32.31203 6.68242 1.54575 1.000 15.02173 107 VAL A N 1
ATOM 1440 C CA . VAL A 1 107 ? -31.35325 5.61116 1.84414 1.000 15.97486 107 VAL A CA 1
ATOM 1441 C C . VAL A 1 107 ? -30.23955 5.53575 0.80926 1.000 16.55841 107 VAL A C 1
ATOM 1442 O O . VAL A 1 107 ? -30.47293 5.73687 -0.39508 1.000 17.78833 107 VAL A O 1
ATOM 1455 N N . PHE A 1 108 ? -29.02177 5.35924 1.28385 1.000 17.73129 108 PHE A N 1
ATOM 1456 C CA . PHE A 1 108 ? -27.82344 5.27553 0.45782 1.000 17.67998 108 PHE A CA 1
ATOM 1457 C C . PHE A 1 108 ? -27.27888 3.86204 0.56894 1.000 18.11345 108 PHE A C 1
ATOM 1458 O O . PHE A 1 108 ? -27.17474 3.30061 1.68510 1.000 19.98482 108 PHE A O 1
ATOM 1475 N N . TYR A 1 109 ? -26.94766 3.27009 -0.56519 1.000 18.26493 109 TYR A N 1
ATOM 1476 C CA . TYR A 1 109 ? -26.50973 1.89033 -0.64859 1.000 18.82382 109 TYR A CA 1
ATOM 1477 C C . TYR A 1 109 ? -25.61429 1.73533 -1.85945 1.000 20.28561 109 TYR A C 1
ATOM 1478 O O . TYR A 1 109 ? -25.37173 2.69695 -2.57134 1.000 22.53095 109 TYR A O 1
ATOM 1496 N N . LYS A 1 110 ? -25.13134 0.50997 -2.10462 1.000 23.82930 110 LYS A N 1
ATOM 1497 C CA . LYS A 1 110 ? -24.40052 0.19430 -3.32386 1.000 28.04687 110 LYS A CA 1
ATOM 1498 C C . LYS A 1 110 ? -25.08506 -0.95202 -4.02565 1.000 27.84454 110 LYS A C 1
ATOM 1499 O O . LYS A 1 110 ? -25.27576 -2.01789 -3.45423 1.000 26.46104 110 LYS A O 1
ATOM 1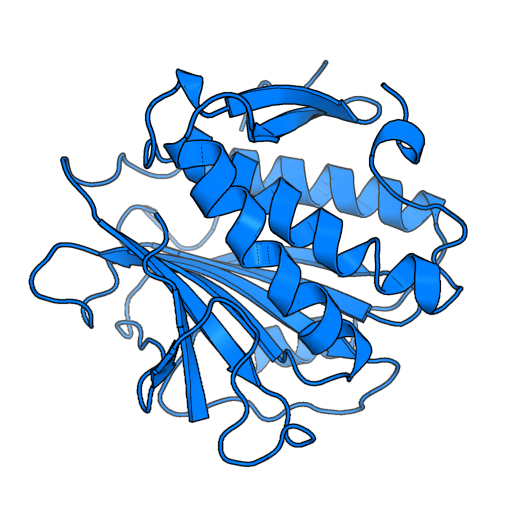518 N N . LYS A 1 111 ? -25.39706 -0.74505 -5.31042 1.000 27.13261 111 LYS A N 1
ATOM 1519 C CA . LYS A 1 111 ? -25.96433 -1.80294 -6.12579 1.000 31.60350 111 LYS A CA 1
ATOM 1520 C C . LYS A 1 111 ? -24.91868 -2.88687 -6.19380 1.000 33.18773 111 LYS A C 1
ATOM 1521 O O . LYS A 1 111 ? -23.71604 -2.58925 -6.25629 1.000 32.99646 111 LYS A O 1
ATOM 1540 N N . PRO A 1 112 ? -25.32362 -4.12957 -6.13860 1.000 35.62124 112 PRO A N 1
ATOM 1541 C CA . PRO A 1 112 ? -26.70548 -4.57487 -6.34644 1.000 35.83555 112 PRO A CA 1
ATOM 1542 C C . PRO A 1 112 ? -27.44038 -4.83407 -5.06077 1.000 29.54907 112 PRO A C 1
ATOM 1543 O O . PRO A 1 112 ? -28.52621 -5.41130 -5.12017 1.000 33.15281 112 PRO A O 1
ATOM 1554 N N . ASN A 1 113 ? -26.91512 -4.43477 -3.91128 1.000 28.79015 113 ASN A N 1
ATOM 1555 C CA . ASN A 1 113 ? -27.48450 -4.90990 -2.65052 1.000 24.64317 113 ASN A CA 1
ATOM 1556 C C . ASN A 1 113 ? -28.35197 -3.80849 -2.04206 1.000 22.50845 113 ASN A C 1
ATOM 1557 O O . ASN A 1 113 ? -27.92189 -3.06186 -1.17596 1.000 23.66672 113 ASN A O 1
ATOM 1568 N N . GLU A 1 114 ? -29.59801 -3.73962 -2.48106 1.000 21.52724 114 GLU A N 1
ATOM 1569 C CA . GLU A 1 114 ? -30.49412 -2.67158 -2.11214 1.000 20.20290 114 GLU A CA 1
ATOM 1570 C C . GLU A 1 114 ? -30.94374 -2.76145 -0.68052 1.000 20.80047 114 GLU A C 1
ATOM 1571 O O . GLU A 1 114 ? -31.52947 -1.80169 -0.15775 1.000 22.36760 114 GLU A O 1
ATOM 1583 N N . GLU A 1 115 ? -30.67687 -3.87853 -0.03023 1.000 19.40987 115 GLU A N 1
ATOM 1584 C CA . GLU A 1 115 ? -31.00446 -4.07618 1.38546 1.000 18.82628 115 GLU A CA 1
ATOM 1585 C C . GLU A 1 115 ? -29.90658 -3.62459 2.33213 1.000 18.82906 115 GLU A C 1
ATOM 1586 O O . GLU A 1 115 ? -30.20556 -3.50162 3.52432 1.000 20.86636 115 GLU A O 1
ATOM 1598 N N . ASP A 1 116 ? -28.68830 -3.44021 1.84595 1.000 20.18748 116 ASP A N 1
ATOM 1599 C CA . ASP A 1 116 ? -27.53408 -3.16967 2.71795 1.000 21.39742 116 ASP A CA 1
ATOM 1600 C C . ASP A 1 116 ? -27.40437 -1.66053 2.77165 1.000 19.09748 116 ASP A C 1
ATOM 1601 O O . ASP A 1 116 ? -26.75137 -1.01210 1.92646 1.000 21.08970 116 ASP A O 1
ATOM 1610 N N . ILE A 1 117 ? -27.98859 -1.06356 3.81868 1.000 19.76099 117 ILE A N 1
ATOM 1611 C CA . ILE A 1 117 ? -28.11817 0.37784 3.90199 1.000 19.39554 117 ILE A CA 1
ATOM 1612 C C . ILE A 1 117 ? -26.88591 0.94131 4.58240 1.000 19.49021 117 ILE A C 1
ATOM 1613 O O . ILE A 1 117 ? -26.59256 0.63542 5.73442 1.000 24.39185 117 ILE A O 1
ATOM 1629 N N . ASN A 1 118 ? -26.14107 1.72403 3.84905 1.000 19.02214 118 ASN A N 1
ATOM 1630 C CA . ASN A 1 118 ? -24.94322 2.31133 4.44245 1.000 21.25408 118 ASN A CA 1
ATOM 1631 C C . ASN A 1 118 ? -25.24548 3.57381 5.22320 1.000 19.07768 118 ASN A C 1
ATOM 1632 O O . ASN A 1 118 ? -24.46557 3.96347 6.10094 1.000 21.58830 118 ASN A O 1
ATOM 1643 N N . GLU A 1 119 ? -26.32174 4.27563 4.85537 1.000 18.15964 119 GLU A N 1
ATOM 1644 C CA . GLU A 1 119 ? -26.63010 5.53940 5.47105 1.000 17.52800 119 GLU A CA 1
ATOM 1645 C C . GLU A 1 119 ? -28.10690 5.82599 5.19430 1.000 16.83321 119 GLU A C 1
ATOM 1646 O O . GLU A 1 119 ? -28.62631 5.52537 4.09986 1.000 17.71260 119 GLU A O 1
ATOM 1658 N N . VAL A 1 120 ? -28.80145 6.41803 6.17375 1.000 16.18252 120 VAL A N 1
ATOM 1659 C CA . VAL A 1 120 ? -30.17917 6.82744 5.99229 1.000 15.56723 120 VAL A CA 1
ATOM 1660 C C . VAL A 1 120 ? -30.44049 8.11860 6.73494 1.000 15.86102 120 VAL A C 1
ATOM 1661 O O . VAL A 1 120 ? -30.00518 8.30054 7.87456 1.000 16.51439 120 VAL A O 1
ATOM 1674 N N . PHE A 1 121 ? -31.26469 8.95773 6.14034 1.000 15.27320 121 PHE A N 1
ATOM 1675 C CA . PHE A 1 121 ? -31.87011 10.12509 6.77078 1.000 15.23538 121 PHE A CA 1
ATOM 1676 C C . PHE A 1 121 ? -33.38712 9.90068 6.71900 1.000 15.00029 121 PHE A C 1
ATOM 1677 O O . PHE A 1 121 ? -33.97067 9.83536 5.62028 1.000 16.17965 121 PHE A O 1
ATOM 1694 N N . ALA A 1 122 ? -34.02709 9.78354 7.88324 1.000 15.34571 122 ALA A N 1
ATOM 1695 C CA . ALA A 1 122 ? -35.44000 9.44896 7.98058 1.000 15.64973 122 ALA A CA 1
ATOM 1696 C C . ALA A 1 122 ? -36.22650 10.60678 8.57796 1.000 15.38928 122 ALA A C 1
ATOM 1697 O O . ALA A 1 122 ? -35.76203 11.25022 9.53320 1.000 16.86365 122 ALA A O 1
ATOM 1704 N N . PHE A 1 123 ? -37.41322 10.79725 8.07908 1.000 14.99323 123 PHE A N 1
ATOM 1705 C CA . PHE A 1 123 ? -38.34030 11.85418 8.46964 1.000 15.01298 123 PHE A CA 1
ATOM 1706 C C . PHE A 1 123 ? -39.62547 11.17802 8.89829 1.000 14.53175 123 PHE A C 1
ATOM 1707 O O . PHE A 1 123 ? -40.38195 10.69862 8.03474 1.000 15.72380 123 PHE A O 1
ATOM 1724 N N . ARG A 1 124 ? -39.87877 11.12282 10.19106 1.000 14.51213 124 ARG A N 1
ATOM 1725 C CA . ARG A 1 124 ? -41.03644 10.44144 10.74639 1.000 15.60874 124 ARG A CA 1
ATOM 1726 C C . ARG A 1 124 ? -42.10532 11.44295 11.14849 1.000 15.10206 124 ARG A C 1
ATOM 1727 O O . ARG A 1 124 ? -41.79940 12.45271 11.76943 1.000 16.25741 124 ARG A O 1
ATOM 1748 N N . PHE A 1 125 ? -43.36212 11.16022 10.82297 1.000 15.53441 125 PHE A N 1
ATOM 1749 C CA . PHE A 1 125 ? -44.47225 12.06742 10.96875 1.000 16.17564 125 PHE A CA 1
ATOM 1750 C C . PHE A 1 125 ? -45.40459 11.61844 12.06678 1.000 16.58772 125 PHE A C 1
ATOM 1751 O O . PHE A 1 125 ? -45.65873 10.41685 12.23540 1.000 18.28525 125 PHE A O 1
ATOM 1768 N N . ALA A 1 126 ? -45.91637 12.58836 12.81328 1.000 16.56678 126 ALA A N 1
ATOM 1769 C CA . ALA A 1 126 ? -47.03000 12.36868 13.72297 1.000 18.63209 126 ALA A CA 1
ATOM 1770 C C . ALA A 1 126 ? -48.09352 13.41670 13.39967 1.000 17.78072 126 ALA A C 1
ATOM 1771 O O . ALA A 1 126 ? -47.77808 14.60069 13.20239 1.000 19.09211 126 ALA A O 1
ATOM 1778 N N . TYR A 1 127 ? -49.33795 12.98493 13.35218 1.000 18.71963 127 TYR A N 1
ATOM 1779 C CA . TYR A 1 127 ? -50.45401 13.82592 12.95659 1.000 19.68484 127 TYR A CA 1
ATOM 1780 C C . TYR A 1 127 ? -51.28470 14.21410 14.16569 1.000 25.18883 127 TYR A C 1
ATOM 1781 O O . TYR A 1 127 ? -51.41730 13.46432 15.11619 1.000 33.46774 127 TYR A O 1
ATOM 1799 N N . GLY A 1 128 ? -51.66863 15.44666 14.15883 1.000 26.40415 128 GLY A N 1
ATOM 1800 C CA . GLY A 1 128 ? -52.44978 16.03784 15.22388 1.000 36.36359 128 GLY A CA 1
ATOM 1801 C C . GLY A 1 128 ? -51.92083 15.63308 16.56945 1.000 52.28442 128 GLY A C 1
ATOM 1802 O O . GLY A 1 128 ? -50.69776 15.67547 16.84198 1.000 52.15513 128 GLY A O 1
ATOM 1806 N N . ASP A 1 129 ? -52.84646 15.22160 17.43058 1.000 60.82002 129 ASP A N 1
ATOM 1807 C CA . ASP A 1 129 ? -52.47506 14.60281 18.69929 1.000 70.50960 129 ASP A CA 1
ATOM 1808 C C . ASP A 1 129 ? -52.79329 13.10926 18.60987 1.000 71.97081 129 ASP A C 1
ATOM 1809 O O . ASP A 1 129 ? -53.75405 12.60253 19.18991 1.000 73.81684 129 ASP A O 1
ATOM 1818 N N . GLU A 1 130 ? -51.94496 12.39463 17.85748 1.000 66.15197 130 GLU A N 1
ATOM 1819 C CA . GLU A 1 130 ? -52.24895 11.02038 17.48227 1.000 58.00989 130 GLU A CA 1
ATOM 1820 C C . GLU A 1 130 ? -52.28395 10.11543 18.68872 1.000 58.95900 130 GLU A C 1
ATOM 1821 O O . GLU A 1 130 ? -52.92715 9.06011 18.65328 1.000 60.91936 130 GLU A O 1
ATOM 1833 N N . GLY A 1 131 ? -51.56224 10.46412 19.73812 1.000 62.43053 131 GLY A N 1
ATOM 1834 C CA . GLY A 1 131 ? -51.52432 9.58340 20.88399 1.000 67.18272 131 GLY A CA 1
ATOM 1835 C C . GLY A 1 131 ? -50.25287 8.78321 20.82956 1.000 69.36223 131 GLY A C 1
ATOM 1836 O O . GLY A 1 131 ? -49.17597 9.36200 20.90971 1.000 76.44223 131 GLY A O 1
ATOM 1840 N N . GLU A 1 132 ? -50.32470 7.48139 20.64864 1.000 67.31302 132 GLU A N 1
ATOM 1841 C CA . GLU A 1 132 ? -49.10361 6.70609 20.54081 1.000 64.10326 132 GLU A CA 1
ATOM 1842 C C . GLU A 1 132 ? -49.01189 6.04215 19.16998 1.000 49.71577 132 GLU A C 1
ATOM 1843 O O . GLU A 1 132 ? -50.01870 5.81244 18.49756 1.000 47.31119 132 GLU A O 1
ATOM 1855 N N . ILE A 1 133 ? -47.77798 5.77349 18.75735 1.000 42.34123 133 ILE A N 1
ATOM 1856 C CA . ILE A 1 133 ? -47.46801 5.23182 17.43319 1.000 36.62195 133 ILE A CA 1
ATOM 1857 C C . ILE A 1 133 ? -46.71618 3.91916 17.65618 1.000 38.68884 133 ILE A C 1
ATOM 1858 O O . ILE A 1 133 ? -45.77597 3.87905 18.44171 1.000 43.35285 133 ILE A O 1
ATOM 1874 N N . PHE A 1 134 ? -47.06249 2.89987 16.90808 1.000 38.31224 134 PHE A N 1
ATOM 1875 C CA . PHE A 1 134 ? -46.38615 1.60389 16.96467 1.000 43.31657 134 PHE A CA 1
ATOM 1876 C C . PHE A 1 134 ? -44.89992 1.80012 16.65806 1.000 35.39188 134 PHE A C 1
ATOM 1877 O O . PHE A 1 134 ? -44.54801 2.61112 15.81124 1.000 32.54537 134 PHE A O 1
ATOM 1894 N N . VAL A 1 135 ? -44.04683 1.12724 17.45356 1.000 32.01893 135 VAL A N 1
ATOM 1895 C CA . VAL A 1 135 ? -42.62411 1.00157 17.19306 1.000 31.12668 135 VAL A CA 1
ATOM 1896 C C . VAL A 1 135 ? -42.35041 -0.27322 16.41254 1.000 31.71660 135 VAL A C 1
ATOM 1897 O O . VAL A 1 135 ? -42.58380 -1.38414 16.90159 1.000 30.03868 135 VAL A O 1
ATOM 1910 N N . SER A 1 136 ? -41.77338 -0.11501 15.24332 1.000 30.58507 136 SER A N 1
ATOM 1911 C CA . SER A 1 136 ? -41.57953 -1.27485 14.40094 1.000 34.09650 136 SER A CA 1
ATOM 1912 C C . SER A 1 136 ? -40.55803 -2.21585 15.03465 1.000 30.39836 136 SER A C 1
ATOM 1913 O O . SER A 1 136 ? -39.50103 -1.80822 15.48565 1.000 33.12065 136 SER A O 1
ATOM 1921 N N . LEU A 1 137 ? -40.80022 -3.50270 14.94150 1.000 28.29666 137 LEU A N 1
ATOM 1922 C CA . LEU A 1 137 ? -39.84669 -4.44028 15.50458 1.000 29.46044 137 LEU A CA 1
ATOM 1923 C C . LEU A 1 137 ? -38.79386 -4.95416 14.55634 1.000 26.40082 137 LEU A C 1
ATOM 1924 O O . LEU A 1 137 ? -37.83464 -5.53887 15.02506 1.000 33.23125 137 LEU A O 1
ATOM 1940 N N . ASN A 1 138 ? -39.01656 -4.88665 13.23344 1.000 22.92889 138 ASN A N 1
ATOM 1941 C CA . ASN A 1 138 ? -38.13060 -5.56540 12.30288 1.000 23.08910 138 ASN A CA 1
ATOM 1942 C C . ASN A 1 138 ? -37.58922 -4.70490 11.18831 1.000 27.54271 138 ASN A C 1
ATOM 1943 O O . ASN A 1 138 ? -36.86387 -5.24887 10.34849 1.000 34.32968 138 ASN A O 1
ATOM 1954 N N . ASN A 1 139 ? -37.98996 -3.46378 11.07385 1.000 24.00909 139 ASN A N 1
ATOM 1955 C CA . ASN A 1 139 ? -37.39034 -2.59094 10.07156 1.000 22.37026 139 ASN A CA 1
ATOM 1956 C C . ASN A 1 139 ? -37.32307 -1.16686 10.57925 1.000 19.18856 139 ASN A C 1
ATOM 1957 O O . ASN A 1 139 ? -37.71764 -0.85700 11.70696 1.000 22.63329 139 ASN A O 1
ATOM 1968 N N . GLY A 1 140 ? -36.78680 -0.31377 9.76202 1.000 18.87084 140 GLY A N 1
ATOM 1969 C CA . GLY A 1 140 ? -36.71414 1.10228 10.07960 1.000 18.79305 140 GLY A CA 1
ATOM 1970 C C . GLY A 1 140 ? -35.61886 1.45761 11.08994 1.000 19.07212 140 GLY A C 1
ATOM 1971 O O . GLY A 1 140 ? -34.69398 0.70653 11.41869 1.000 22.47175 140 GLY A O 1
ATOM 1975 N N . ILE A 1 141 ? -35.74158 2.69134 11.51489 1.000 19.15820 141 ILE A N 1
ATOM 1976 C CA . ILE A 1 141 ? -34.80801 3.36251 12.41735 1.000 18.63509 141 ILE A CA 1
ATOM 1977 C C . ILE A 1 141 ? -35.44672 3.71316 13.76637 1.000 20.53896 141 ILE A C 1
ATOM 1978 O O . ILE A 1 141 ? -34.71828 4.00846 14.73697 1.000 23.06960 141 ILE A O 1
ATOM 1994 N N . ASP A 1 142 ? -36.77284 3.66537 13.85213 1.000 20.83996 142 ASP A N 1
ATOM 1995 C CA . ASP A 1 142 ? -37.43953 4.11491 15.06969 1.000 22.13148 142 ASP A CA 1
ATOM 1996 C C . ASP A 1 142 ? -37.20505 3.18493 16.24922 1.000 22.63991 142 ASP A C 1
ATOM 1997 O O . ASP A 1 142 ? -37.03437 1.98478 16.09061 1.000 26.24522 142 ASP A O 1
ATOM 2006 N N . THR A 1 143 ? -37.21952 3.81044 17.43512 1.000 24.37411 143 THR A N 1
ATOM 2007 C CA . THR A 1 143 ? -36.99212 3.12132 18.69728 1.000 27.21437 143 THR A CA 1
ATOM 2008 C C . THR A 1 143 ? -38.01753 3.59744 19.71723 1.000 27.90693 143 THR A C 1
ATOM 2009 O O . THR A 1 143 ? -38.76668 4.54814 19.49891 1.000 26.04709 143 THR A O 1
ATOM 2020 N N . ASN A 1 144 ? -38.05756 2.91519 20.87089 1.000 31.16029 144 ASN A N 1
ATOM 2021 C CA . ASN A 1 144 ? -38.93840 3.40226 21.91475 1.000 33.32416 144 ASN A CA 1
ATOM 2022 C C . ASN A 1 144 ? -38.62936 4.83453 22.30103 1.000 31.00867 144 ASN A C 1
ATOM 2023 O O . ASN A 1 144 ? -39.55819 5.66804 22.47218 1.000 30.66865 144 ASN A O 1
ATOM 2034 N N . GLU A 1 145 ? -37.32711 5.14143 22.43424 1.000 28.33580 145 GLU A N 1
ATOM 2035 C CA . GLU A 1 145 ? -36.88552 6.48381 22.77867 1.000 29.76026 145 GLU A CA 1
ATOM 2036 C C . GLU A 1 145 ? -37.30461 7.46751 21.70029 1.000 26.56245 145 GLU A C 1
ATOM 2037 O O . GLU A 1 145 ? -37.86170 8.51816 22.02616 1.000 26.84690 145 GLU A O 1
ATOM 2049 N N . SER A 1 146 ? -37.10213 7.13954 20.40635 1.000 25.48710 146 SER A N 1
ATOM 2050 C CA . SER A 1 146 ? -37.44270 8.12820 19.39263 1.000 22.62032 146 SER A CA 1
ATOM 2051 C C . SER A 1 146 ? -38.94293 8.35928 19.35672 1.000 20.70270 146 SER A C 1
ATOM 2052 O O . SER A 1 146 ? -39.39954 9.49065 19.17312 1.000 21.23589 146 SER A O 1
ATOM 2060 N N . SER A 1 147 ? -39.73386 7.31678 19.54279 1.000 22.23459 147 SER A N 1
ATOM 2061 C CA . SER A 1 147 ? -41.14805 7.49632 19.46522 1.000 25.40811 147 SER A CA 1
ATOM 2062 C C . SER A 1 147 ? -41.64274 8.29454 20.66663 1.000 25.32379 147 SER A C 1
ATOM 2063 O O . SER A 1 147 ? -42.53272 9.11903 20.50781 1.000 25.69408 147 SER A O 1
ATOM 2071 N N . GLN A 1 148 ? -41.05000 8.14557 21.85702 1.000 25.86821 148 GLN A N 1
ATOM 2072 C CA . GLN A 1 148 ? -41.41291 8.99455 22.99342 1.000 28.35966 148 GLN A CA 1
ATOM 2073 C C . GLN A 1 148 ? -41.09644 10.47305 22.76279 1.000 26.00317 148 GLN A C 1
ATOM 2074 O O . GLN A 1 148 ? -41.91276 11.33826 23.08071 1.000 28.17479 148 GLN A O 1
ATOM 2088 N N . GLU A 1 149 ? -39.96309 10.75726 22.13447 1.000 23.79663 149 GLU A N 1
ATOM 2089 C CA . GLU A 1 149 ? -39.58782 12.12152 21.82918 1.000 24.32293 149 GLU A CA 1
ATOM 2090 C C . GLU A 1 149 ? -40.61212 12.74554 20.85027 1.000 22.52066 149 GLU A C 1
ATOM 2091 O O . GLU A 1 149 ? -41.01831 13.89612 20.99951 1.000 23.65065 149 GLU A O 1
ATOM 2103 N N . LEU A 1 150 ? -41.04279 11.95990 19.85507 1.000 20.83896 150 LEU A N 1
ATOM 2104 C CA . LEU A 1 150 ? -41.98981 12.49423 18.87287 1.000 21.89769 150 LEU A CA 1
ATOM 2105 C C . LEU A 1 150 ? -43.32480 12.75450 19.52640 1.000 22.43523 150 LEU A C 1
ATOM 2106 O O . LEU A 1 150 ? -43.94879 13.79487 19.30992 1.000 23.86675 150 LEU A O 1
ATOM 2122 N N . LEU A 1 151 ? -43.77233 11.83901 20.38877 1.000 24.93340 151 LEU A N 1
ATOM 2123 C CA . LEU A 1 151 ? -45.00059 12.05565 21.13071 1.000 28.59421 151 LEU A CA 1
ATOM 2124 C C . LEU A 1 151 ? -44.95134 13.29065 22.01972 1.000 28.60223 151 LEU A C 1
ATOM 2125 O O . LEU A 1 151 ? -45.93090 14.04511 22.10462 1.000 30.04405 151 LEU A O 1
ATOM 2141 N N . GLN A 1 152 ? -43.81201 13.53907 22.63567 1.000 26.99225 152 GLN A N 1
ATOM 2142 C CA . GLN A 1 152 ? -43.74821 14.64706 23.58393 1.000 28.88163 152 GLN A CA 1
ATOM 2143 C C . GLN A 1 152 ? -43.57926 16.00060 22.93543 1.000 25.73246 152 GLN A C 1
ATOM 2144 O O . GLN A 1 152 ? -43.85281 17.02941 23.56817 1.000 27.89403 152 GLN A O 1
ATOM 2158 N N . ALA A 1 153 ? -43.14390 16.05831 21.66827 1.000 21.65644 153 ALA A N 1
ATOM 2159 C CA . ALA A 1 153 ? -42.95644 17.33654 21.02623 1.000 20.77159 153 ALA A CA 1
ATOM 2160 C C . ALA A 1 153 ? -44.33179 17.97612 20.82559 1.000 19.99808 153 ALA A C 1
ATOM 2161 O O . ALA A 1 153 ? -45.35588 17.26945 20.69786 1.000 22.40472 153 ALA A O 1
ATOM 2168 N N . LYS A 1 154 ? -44.38089 19.28519 20.90010 1.000 19.85363 154 LYS A N 1
ATOM 2169 C CA . LYS A 1 154 ? -45.63454 20.00907 20.71049 1.000 21.11918 154 LYS A CA 1
ATOM 2170 C C . LYS A 1 154 ? -45.47026 21.29062 19.94051 1.000 18.45132 154 LYS A C 1
ATOM 2171 O O . LYS A 1 154 ? -44.46932 21.98932 20.11116 1.000 19.38038 154 LYS A O 1
ATOM 2190 N N . PHE A 1 155 ? -46.47298 21.64416 19.11605 1.000 19.34392 155 PHE A N 1
ATOM 2191 C CA . PHE A 1 155 ? -46.53177 22.95820 18.52904 1.000 17.33765 155 PHE A CA 1
ATOM 2192 C C . PHE A 1 155 ? -46.61652 24.03163 19.58449 1.000 17.38025 155 PHE A C 1
ATOM 2193 O O . PHE A 1 155 ? -47.32588 23.85686 20.58709 1.000 20.49585 155 PHE A O 1
ATOM 2210 N N . VAL A 1 156 ? -45.91110 25.12672 19.39199 1.000 16.40551 156 VAL A N 1
ATOM 2211 C CA . VAL A 1 156 ? -45.92429 26.27476 20.30606 1.000 15.11267 156 VAL A CA 1
ATOM 2212 C C . VAL A 1 156 ? -46.45085 27.50179 19.57413 1.000 16.40185 156 VAL A C 1
ATOM 2213 O O . VAL A 1 156 ? -47.49674 28.04551 19.92496 1.000 19.08451 156 VAL A O 1
ATOM 2226 N N . ASP A 1 157 ? -45.74338 27.95072 18.52538 1.000 16.24590 157 ASP A N 1
ATOM 2227 C CA . ASP A 1 157 ? -46.19885 29.06143 17.68293 1.000 15.80819 157 ASP A CA 1
ATOM 2228 C C . ASP A 1 157 ? -45.29899 29.10805 16.45158 1.000 15.06161 157 ASP A C 1
ATOM 2229 O O . ASP A 1 157 ? -44.29597 28.38786 16.36322 1.000 15.38388 157 ASP A O 1
ATOM 2238 N N . THR A 1 158 ? -45.67696 29.93565 15.47490 1.000 15.39088 158 THR A N 1
ATOM 2239 C CA . THR A 1 158 ? -44.93196 29.92956 14.22154 1.000 16.05069 158 THR A CA 1
ATOM 2240 C C . THR A 1 158 ? -43.50088 30.40078 14.41536 1.000 15.55062 158 THR A C 1
ATOM 2241 O O . THR A 1 158 ? -42.58463 29.77833 13.87007 1.000 16.02748 158 THR A O 1
ATOM 2252 N N . ASP A 1 159 ? -43.26642 31.47006 15.18174 1.000 16.16854 159 ASP A N 1
ATOM 2253 C CA . ASP A 1 159 ? -41.91265 31.95673 15.37176 1.000 16.14044 159 ASP A CA 1
ATOM 2254 C C . ASP A 1 159 ? -41.05782 30.87612 16.02268 1.000 15.70306 159 ASP A C 1
ATOM 2255 O O . ASP A 1 159 ? -39.87749 30.68903 15.67395 1.000 16.63386 159 ASP A O 1
ATOM 2264 N N . ASN A 1 160 ? -41.62738 30.13785 16.98125 1.000 15.97246 160 ASN A N 1
ATOM 2265 C CA . ASN A 1 160 ? -40.86596 29.07116 17.60722 1.000 15.75974 160 ASN A CA 1
ATOM 2266 C C . ASN A 1 160 ? -40.44950 27.99902 16.60728 1.000 14.81385 160 ASN A C 1
ATOM 2267 O O . ASN A 1 160 ? -39.32127 27.50055 16.65093 1.000 15.65508 160 ASN A O 1
ATOM 2278 N N . THR A 1 161 ? -41.34008 27.66646 15.67702 1.000 14.83888 161 THR A N 1
ATOM 2279 C CA . THR A 1 161 ? -40.98442 26.74441 14.59393 1.000 14.78416 161 THR A CA 1
ATOM 2280 C C . THR A 1 161 ? -39.93031 27.31192 13.66276 1.000 14.94476 161 THR A C 1
ATOM 2281 O O . THR A 1 161 ? -39.02591 26.56790 13.26145 1.000 15.29712 161 THR A O 1
ATOM 2292 N N . LYS A 1 162 ? -39.95502 28.62092 13.41018 1.000 15.23423 162 LYS A N 1
ATOM 2293 C CA . LYS A 1 162 ? -38.84605 29.20063 12.64923 1.000 15.83829 162 LYS A CA 1
ATOM 2294 C C . LYS A 1 162 ? -37.51502 28.94026 13.37812 1.000 15.32262 162 LYS A C 1
ATOM 2295 O O . LYS A 1 162 ? -36.49034 28.60744 12.75604 1.000 16.72437 162 LYS A O 1
ATOM 2314 N N . GLN A 1 163 ? -37.48272 29.13934 14.70193 1.000 15.75680 163 GLN A N 1
ATOM 2315 C CA . GLN A 1 163 ? -36.26979 28.94150 15.47834 1.000 15.99874 163 GLN A CA 1
ATOM 2316 C C . GLN A 1 163 ? -35.86854 27.46422 15.54063 1.000 15.19172 163 GLN A C 1
ATOM 2317 O O . GLN A 1 163 ? -34.67782 27.15129 15.48882 1.000 16.97107 163 GLN A O 1
ATOM 2331 N N . MET A 1 164 ? -36.83617 26.55187 15.66029 1.000 14.42985 164 MET A N 1
ATOM 2332 C CA . MET A 1 164 ? -36.52440 25.14092 15.73866 1.000 15.29185 164 MET A CA 1
ATOM 2333 C C . MET A 1 164 ? -36.05194 24.64032 14.37156 1.000 15.43848 164 MET A C 1
ATOM 2334 O O . MET A 1 164 ? -35.15253 23.79053 14.29070 1.000 16.34587 164 MET A O 1
ATOM 2348 N N . PHE A 1 165 ? -36.63354 25.16065 13.28082 1.000 15.14135 165 PHE A N 1
ATOM 2349 C CA . PHE A 1 165 ? -36.09130 24.84238 11.95786 1.000 15.35046 165 PHE A CA 1
ATOM 2350 C C . PHE A 1 165 ? -34.62228 25.20998 11.87154 1.000 14.64320 165 PHE A C 1
ATOM 2351 O O . PHE A 1 165 ? -33.78451 24.40745 11.43466 1.000 16.09822 165 PHE A O 1
ATOM 2368 N N . ALA A 1 166 ? -34.27637 26.44805 12.26592 1.000 15.84813 166 ALA A N 1
ATOM 2369 C CA . ALA A 1 166 ? -32.90125 26.86974 12.20791 1.000 17.55950 166 ALA A CA 1
ATOM 2370 C C . ALA A 1 166 ? -31.99941 25.96388 13.06182 1.000 17.58107 166 ALA A C 1
ATOM 2371 O O . ALA A 1 166 ? -30.90746 25.55416 12.65510 1.000 18.86855 166 ALA A O 1
ATOM 2378 N N . SER A 1 167 ? -32.44563 25.65362 14.27925 1.000 17.05655 167 SER A N 1
ATOM 2379 C CA . SER A 1 167 ? -31.65074 24.79474 15.14886 1.000 18.01523 167 SER A CA 1
ATOM 2380 C C . SER A 1 167 ? -31.42024 23.42620 14.54699 1.000 16.77668 167 SER A C 1
ATOM 2381 O O . SER A 1 167 ? -30.31802 22.87312 14.63809 1.000 18.87771 167 SER A O 1
ATOM 2389 N N . THR A 1 168 ? -32.44295 22.88271 13.90197 1.000 16.18954 168 THR A N 1
ATOM 2390 C CA . THR A 1 168 ? -32.38390 21.54720 13.30995 1.000 16.80070 168 THR A CA 1
ATOM 2391 C C . THR A 1 168 ? -31.48821 21.49569 12.09877 1.000 17.17163 168 THR A C 1
ATOM 2392 O O . THR A 1 168 ? -30.70275 20.55657 11.96542 1.000 17.26030 168 THR A O 1
ATOM 2403 N N . ILE A 1 169 ? -31.59043 22.49960 11.21500 1.000 15.83521 169 ILE A N 1
ATOM 2404 C CA . ILE A 1 169 ? -30.69637 22.54379 10.06322 1.000 17.77678 169 ILE A CA 1
ATOM 2405 C C . ILE A 1 169 ? -29.25241 22.69885 10.52197 1.000 17.35483 169 ILE A C 1
ATOM 2406 O O . ILE A 1 169 ? -28.35765 22.07395 9.96127 1.000 18.24831 169 ILE A O 1
ATOM 2422 N N . LYS A 1 170 ? -28.99816 23.55343 11.54846 1.000 17.85271 170 LYS A N 1
ATOM 2423 C CA . LYS A 1 170 ? -27.64899 23.66274 12.07381 1.000 19.27444 170 LYS A CA 1
ATOM 2424 C C . LYS A 1 170 ? -27.14991 22.32874 12.59996 1.000 18.70338 170 LYS A C 1
ATOM 2425 O O . LYS A 1 170 ? -25.97737 21.95949 12.38504 1.000 20.34223 170 LYS A O 1
ATOM 2444 N N . LYS A 1 171 ? -28.01564 21.56549 13.27598 1.000 19.03852 171 LYS A N 1
ATOM 2445 C CA . LYS A 1 171 ? -27.55800 20.28825 13.81432 1.000 18.65420 171 LYS A CA 1
ATOM 2446 C C . LYS A 1 171 ? -27.30515 19.29474 12.66716 1.000 17.83790 171 LYS A C 1
ATOM 2447 O O . LYS A 1 171 ? -26.37244 18.48964 12.71082 1.000 20.48041 171 LYS A O 1
ATOM 2466 N N . LEU A 1 172 ? -28.15492 19.32797 11.62412 1.000 17.05768 172 LEU A N 1
ATOM 2467 C CA . LEU A 1 172 ? -27.93130 18.49151 10.45829 1.000 17.27231 172 LEU A CA 1
ATOM 2468 C C . LEU A 1 172 ? -26.59514 18.80927 9.81679 1.000 18.03756 172 LEU A C 1
ATOM 2469 O O . LEU A 1 172 ? -25.82850 17.89837 9.48486 1.000 18.53780 172 LEU A O 1
ATOM 2485 N N . HIS A 1 173 ? -26.28833 20.09869 9.66244 1.000 18.01458 173 HIS A N 1
ATOM 2486 C CA . HIS A 1 173 ? -25.00534 20.50204 9.13888 1.000 19.22827 173 HIS A CA 1
ATOM 2487 C C . HIS A 1 173 ? -23.85668 19.96971 9.99874 1.000 19.53880 173 HIS A C 1
ATOM 2488 O O . HIS A 1 173 ? -22.88770 19.42167 9.48203 1.000 21.15762 173 HIS A O 1
ATOM 2502 N N . ARG A 1 174 ? -23.95780 20.07890 11.31215 1.000 21.38235 174 ARG A N 1
ATOM 2503 C CA . ARG A 1 174 ? -22.86232 19.59907 12.17430 1.000 22.94562 174 ARG A CA 1
ATOM 2504 C C . ARG A 1 174 ? -22.71764 18.09039 12.09363 1.000 22.52925 174 ARG A C 1
ATOM 2505 O O . ARG A 1 174 ? -21.59606 17.55174 12.15117 1.000 24.28305 174 ARG A O 1
ATOM 2526 N N . CYS A 1 175 ? -23.83034 17.37278 12.02056 1.000 21.64404 175 CYS A N 1
ATOM 2527 C CA . CYS A 1 175 ? -23.74925 15.91908 11.87019 1.000 21.59769 175 CYS A CA 1
ATOM 2528 C C . CYS A 1 175 ? -23.04153 15.54536 10.57163 1.000 22.26415 175 CYS A C 1
ATOM 2529 O O . CYS A 1 175 ? -22.15721 14.67288 10.54177 1.000 23.57100 175 CYS A O 1
ATOM 2537 N N . ILE A 1 176 ? -23.45640 16.14913 9.44815 1.000 20.16157 176 ILE A N 1
ATOM 2538 C CA . ILE A 1 176 ? -22.85632 15.77807 8.17718 1.000 21.69739 176 ILE A CA 1
ATOM 2539 C C . ILE A 1 176 ? -21.36856 16.13426 8.16150 1.000 22.57132 176 ILE A C 1
ATOM 2540 O O . ILE A 1 176 ? -20.55811 15.39803 7.56888 1.000 23.69969 176 ILE A O 1
ATOM 2556 N N . LYS A 1 177 ? -20.97098 17.24965 8.80396 1.000 23.66113 177 LYS A N 1
ATOM 2557 C CA . LYS A 1 177 ? -19.54014 17.55821 8.87775 1.000 27.84966 177 LYS A CA 1
ATOM 2558 C C . LYS A 1 177 ? -18.75745 16.44951 9.56903 1.000 29.55645 177 LYS A C 1
ATOM 2559 O O . LYS A 1 177 ? -17.54378 16.30515 9.30278 1.000 34.88293 177 LYS A O 1
ATOM 2578 N N . LYS A 1 178 ? -19.36471 15.69902 10.48796 1.000 30.32744 178 LYS A N 1
ATOM 2579 C CA . LYS A 1 178 ? -18.64164 14.60738 11.17152 1.000 34.05584 178 LYS A CA 1
ATOM 2580 C C . LYS A 1 178 ? -18.61608 13.29664 10.38646 1.000 34.43334 178 LYS A C 1
ATOM 2581 O O . LYS A 1 178 ? -18.06341 12.29285 10.84169 1.000 39.45467 178 LYS A O 1
ATOM 2600 N N . MET A 1 179 ? -19.25330 13.24644 9.24441 1.000 28.36613 179 MET A N 1
ATOM 2601 C CA . MET A 1 179 ? -19.34028 12.01114 8.49020 1.000 28.24348 179 MET A CA 1
ATOM 2602 C C . MET A 1 179 ? -18.17770 11.91653 7.51105 1.000 30.56487 179 MET A C 1
ATOM 2603 O O . MET A 1 179 ? -17.74597 12.90648 6.90211 1.000 31.82047 179 MET A O 1
ATOM 2617 N N . GLU A 1 180 ? -17.67163 10.70804 7.36940 1.000 28.35575 180 GLU A N 1
ATOM 2618 C CA . GLU A 1 180 ? -16.75697 10.43436 6.27769 1.000 31.03667 180 GLU A CA 1
ATOM 2619 C C . GLU A 1 180 ? -17.48896 10.44245 4.94629 1.000 30.86828 180 GLU A C 1
ATOM 2620 O O . GLU A 1 180 ? -18.72305 10.37065 4.92839 1.000 28.83192 180 GLU A O 1
ATOM 2632 N N . PRO A 1 181 ? -16.77438 10.54269 3.81795 1.000 32.63496 181 PRO A N 1
ATOM 2633 C CA . PRO A 1 181 ? -17.49029 10.64040 2.53100 1.000 33.82594 181 PRO A CA 1
ATOM 2634 C C . PRO A 1 181 ? -18.18177 9.34135 2.17708 1.000 33.54895 181 PRO A C 1
ATOM 2635 O O . PRO A 1 181 ? -17.71471 8.26006 2.53675 1.000 34.73694 181 PRO A O 1
ATOM 2646 N N . LEU A 1 182 ? -19.33226 9.44708 1.48299 1.000 32.81395 182 LEU A N 1
ATOM 2647 C CA . LEU A 1 182 ? -19.92851 8.23475 0.91109 1.000 35.12826 182 LEU A CA 1
ATOM 2648 C C . LEU A 1 182 ? -18.97285 7.49726 -0.04274 1.000 35.95974 182 LEU A C 1
ATOM 2649 O O . LEU A 1 182 ? -18.23474 8.09055 -0.81519 1.000 39.16597 182 LEU A O 1
ATOM 2665 N N . PRO A 1 183 ? -19.02513 6.19222 -0.08061 1.000 40.80889 183 PRO A N 1
ATOM 2666 C CA . PRO A 1 183 ? -18.28078 5.47647 -1.12682 1.000 45.70888 183 PRO A CA 1
ATOM 2667 C C . PRO A 1 183 ? -18.59311 6.00397 -2.52508 1.000 50.25920 183 PRO A C 1
ATOM 2668 O O . PRO A 1 183 ? -19.74341 6.27337 -2.87544 1.000 42.06322 183 PRO A O 1
ATOM 2679 N N . GLN A 1 184 ? -17.54992 6.11526 -3.34725 1.000 58.43668 184 GLN A N 1
ATOM 2680 C CA . GLN A 1 184 ? -17.71656 6.48190 -4.75046 1.000 59.67811 184 GLN A CA 1
ATOM 2681 C C . GLN A 1 184 ? -18.82595 5.67363 -5.42447 1.000 52.80758 184 GLN A C 1
ATOM 2682 O O . GLN A 1 184 ? -18.92200 4.43804 -5.27206 1.000 49.65207 184 GLN A O 1
ATOM 2696 N N . GLY A 1 185 ? -19.66574 6.39331 -6.18463 1.000 48.73728 185 GLY A N 1
ATOM 2697 C CA . GLY A 1 185 ? -20.73928 5.77073 -6.93313 1.000 46.33424 185 GLY A CA 1
ATOM 2698 C C . GLY A 1 185 ? -21.86462 5.23065 -6.05902 1.000 41.12996 185 GLY A C 1
ATOM 2699 O O . GLY A 1 185 ? -22.47832 4.23025 -6.40706 1.000 40.95675 185 GLY A O 1
ATOM 2703 N N . SER A 1 186 ? -22.09507 5.79364 -4.89262 1.000 47.07107 186 SER A N 1
ATOM 2704 C CA . SER A 1 186 ? -23.24124 5.34094 -4.11726 1.000 32.36562 186 SER A CA 1
ATOM 2705 C C . SER A 1 186 ? -24.51194 5.58247 -4.89621 1.000 27.57468 186 SER A C 1
ATOM 2706 O O . SER A 1 186 ? -24.64184 6.52331 -5.70359 1.000 31.97210 186 SER A O 1
ATOM 2714 N N . ASP A 1 187 ? -25.46086 4.72163 -4.62232 1.000 21.80251 187 ASP A N 1
ATOM 2715 C CA . ASP A 1 187 ? -26.82045 4.79206 -5.11373 1.000 23.46140 187 ASP A CA 1
ATOM 2716 C C . ASP A 1 187 ? -27.70204 5.32531 -3.97387 1.000 21.36061 187 ASP A C 1
ATOM 2717 O O . ASP A 1 187 ? -27.38337 5.19343 -2.78559 1.000 21.29118 187 ASP A O 1
ATOM 2726 N N . ALA A 1 188 ? -28.84526 5.86081 -4.34637 1.000 21.49747 188 ALA A N 1
ATOM 2727 C CA . ALA A 1 188 ? -29.82000 6.40584 -3.43213 1.000 20.34434 188 ALA A CA 1
ATOM 2728 C C . ALA A 1 188 ? -31.22317 6.09132 -3.90352 1.000 18.93042 188 ALA A C 1
ATOM 2729 O O . ALA A 1 188 ? -31.49845 6.08152 -5.11228 1.000 20.90795 188 ALA A O 1
ATOM 2736 N N . SER A 1 189 ? -32.11300 5.88286 -2.93312 1.000 16.66040 189 SER A N 1
ATOM 2737 C CA . SER A 1 189 ? -33.53148 5.72479 -3.18028 1.000 16.73045 189 SER A CA 1
ATOM 2738 C C . SER A 1 189 ? -34.30462 6.48196 -2.12054 1.000 15.41730 189 SER A C 1
ATOM 2739 O O . SER A 1 189 ? -33.79684 6.69840 -0.99548 1.000 17.45228 189 SER A O 1
ATOM 2747 N N . PHE A 1 190 ? -35.54191 6.81270 -2.43904 1.000 15.33089 190 PHE A N 1
ATOM 2748 C CA . PHE A 1 190 ? -36.48287 7.31780 -1.45563 1.000 14.90049 190 PHE A CA 1
ATOM 2749 C C . PHE A 1 190 ? -37.45899 6.19007 -1.11144 1.000 14.77068 190 PHE A C 1
ATOM 2750 O O . PHE A 1 190 ? -37.96232 5.49333 -1.99593 1.000 16.17517 190 PHE A O 1
ATOM 2767 N N . ARG A 1 191 ? -37.71823 6.00153 0.17894 1.000 14.54928 191 ARG A N 1
ATOM 2768 C CA . ARG A 1 191 ? -38.59544 4.94509 0.66037 1.000 14.58437 191 ARG A CA 1
ATOM 2769 C C . ARG A 1 191 ? -39.61610 5.55054 1.60150 1.000 14.54961 191 ARG A C 1
ATOM 2770 O O . ARG A 1 191 ? -39.24346 6.39007 2.42709 1.000 15.89718 191 ARG A O 1
ATOM 2791 N N . VAL A 1 192 ? -40.84117 5.08271 1.54846 1.000 14.35097 192 VAL A N 1
ATOM 2792 C CA . VAL A 1 192 ? -41.90483 5.61051 2.40082 1.000 14.18496 192 VAL A CA 1
ATOM 2793 C C . VAL A 1 192 ? -42.69022 4.48634 3.05762 1.000 14.66986 192 VAL A C 1
ATOM 2794 O O . VAL A 1 192 ? -42.87904 3.40488 2.47964 1.000 15.95115 192 VAL A O 1
ATOM 2807 N N . SER A 1 193 ? -43.12546 4.74693 4.28778 1.000 15.14200 193 SER A N 1
ATOM 2808 C CA . SER A 1 193 ? -44.05702 3.88412 4.98559 1.000 15.53411 193 SER A CA 1
ATOM 2809 C C . SER A 1 193 ? -45.29157 4.68287 5.39100 1.000 15.37524 193 SER A C 1
ATOM 2810 O O . SER A 1 193 ? -45.28239 5.93390 5.40447 1.000 15.71190 193 SER A O 1
ATOM 2818 N N . TYR A 1 194 ? -46.35046 3.96359 5.71563 1.000 16.90214 194 TYR A N 1
ATOM 2819 C CA . TYR A 1 194 ? -47.66414 4.58858 5.86577 1.000 18.13343 194 TYR A CA 1
ATOM 2820 C C . TYR A 1 194 ? -48.26120 4.35593 7.26133 1.000 18.90765 194 TYR A C 1
ATOM 2821 O O . TYR A 1 194 ? -47.85837 3.46507 8.00352 1.000 20.17357 194 TYR A O 1
ATOM 2839 N N . THR A 1 195 ? -49.24220 5.17813 7.58026 1.000 19.08047 195 THR A N 1
ATOM 2840 C CA . THR A 1 195 ? -49.99637 5.04980 8.82623 1.000 20.34575 195 THR A CA 1
ATOM 2841 C C . THR A 1 195 ? -51.04814 3.96847 8.65263 1.000 23.26112 195 THR A C 1
ATOM 2842 O O . THR A 1 195 ? -51.32512 3.50373 7.54328 1.000 24.55712 195 THR A O 1
ATOM 2853 N N . GLU A 1 196 ? -51.68315 3.60549 9.76758 1.000 27.46425 196 GLU A N 1
ATOM 2854 C CA . GLU A 1 196 ? -52.72010 2.59871 9.66497 1.000 32.96906 196 GLU A CA 1
ATOM 2855 C C . GLU A 1 196 ? -53.95458 3.09455 8.95090 1.000 33.04502 196 GLU A C 1
ATOM 2856 O O . GLU A 1 196 ? -54.77297 2.24237 8.59386 1.000 37.91394 196 GLU A O 1
ATOM 2868 N N . LYS A 1 197 ? -54.08635 4.38252 8.64941 1.000 31.22865 197 LYS A N 1
ATOM 2869 C CA . LYS A 1 197 ? -55.23282 4.85558 7.88612 1.000 33.55630 197 LYS A CA 1
ATOM 2870 C C . LYS A 1 197 ? -55.11954 4.52047 6.41750 1.000 34.30909 197 LYS A C 1
ATOM 2871 O O . LYS A 1 197 ? -56.12769 4.49182 5.70130 1.000 35.93777 197 LYS A O 1
ATOM 2890 N N . ALA A 1 198 ? -53.90290 4.30227 5.90832 1.000 28.44046 198 ALA A N 1
ATOM 2891 C CA . ALA A 1 198 ? -53.75912 4.16462 4.46870 1.000 27.59059 198 ALA A CA 1
ATOM 2892 C C . ALA A 1 198 ? -54.34462 2.84759 3.97537 1.000 30.37930 198 ALA A C 1
ATOM 2893 O O . ALA A 1 198 ? -54.18642 1.81233 4.63061 1.000 32.14900 198 ALA A O 1
ATOM 2900 N N . PRO A 1 199 ? -54.99984 2.85757 2.81131 1.000 32.56003 199 PRO A N 1
ATOM 2901 C CA . PRO A 1 199 ? -55.51627 1.61548 2.23490 1.000 35.29087 199 PRO A CA 1
ATOM 2902 C C . PRO A 1 199 ? -54.40646 0.63721 1.90372 1.000 35.46037 199 PRO A C 1
ATOM 2903 O O . PRO A 1 199 ? -53.24182 1.00954 1.76631 1.000 34.84077 199 PRO A O 1
ATOM 2914 N N . LYS A 1 200 ? -54.79711 -0.64073 1.77773 1.000 41.11405 200 LYS A N 1
ATOM 2915 C CA . LYS A 1 200 ? -53.83740 -1.72775 1.81969 1.000 50.67753 200 LYS A CA 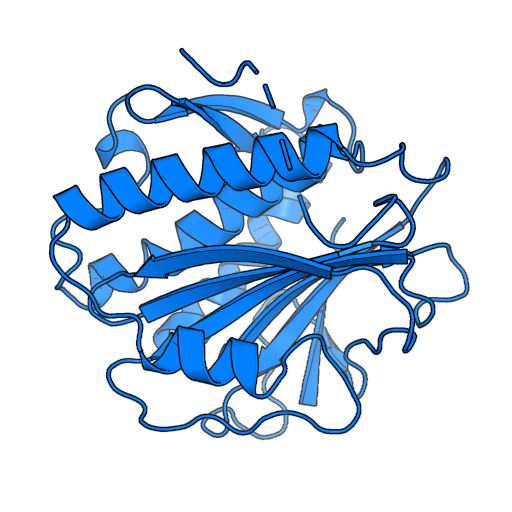1
ATOM 2916 C C . LYS A 1 200 ? -52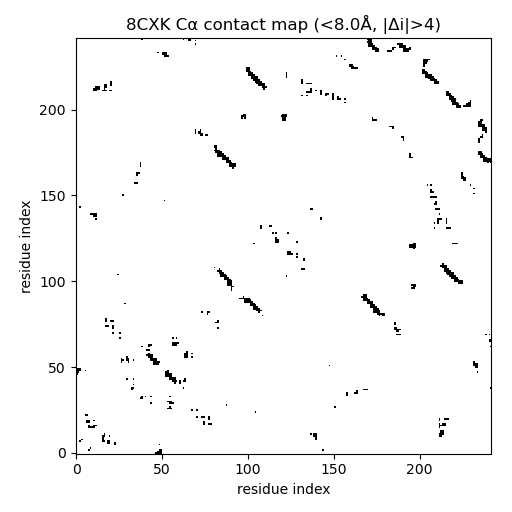.83189 -1.66003 0.67991 1.000 50.18634 200 LYS A C 1
ATOM 2917 O O . LYS A 1 200 ? -51.69460 -2.12523 0.82573 1.000 55.57049 200 LYS A O 1
ATOM 2936 N N . ASP A 1 201 ? -53.22753 -1.16957 -0.47686 1.000 42.67647 201 ASP A N 1
ATOM 2937 C CA . ASP A 1 201 ? -52.27758 -1.11389 -1.57913 1.000 41.91611 201 ASP A CA 1
ATOM 2938 C C . ASP A 1 201 ? -51.98561 0.32943 -1.96848 1.000 37.50281 201 ASP A C 1
ATOM 2939 O O . ASP A 1 201 ? -51.64669 0.63837 -3.11360 1.000 34.69151 201 ASP A O 1
ATOM 2948 N N . TYR A 1 202 ? -52.08612 1.20782 -0.98598 1.000 32.30466 202 TYR A N 1
ATOM 2949 C CA . TYR A 1 202 ? -51.85646 2.62591 -1.20809 1.000 28.52668 202 TYR A CA 1
ATOM 2950 C C . TYR A 1 202 ? -50.48680 2.89587 -1.83876 1.000 25.42390 202 TYR A C 1
ATOM 2951 O O . TYR A 1 202 ? -49.46099 2.36504 -1.40887 1.000 25.87337 202 TYR A O 1
ATOM 2969 N N . THR A 1 203 ? -50.46624 3.73558 -2.87191 1.000 24.29143 203 THR A N 1
ATOM 2970 C CA . THR A 1 203 ? -49.26154 4.15162 -3.57099 1.000 25.50414 203 THR A CA 1
ATOM 2971 C C . THR A 1 203 ? -49.40774 5.60481 -3.94911 1.000 26.48893 203 THR A C 1
ATOM 2972 O O . THR A 1 203 ? -50.28588 5.94864 -4.75991 1.000 28.72452 203 THR A O 1
ATOM 2983 N N . PRO A 1 204 ? -48.58384 6.50052 -3.36086 1.000 22.48838 204 PRO A N 1
ATOM 2984 C CA . PRO A 1 204 ? -48.57208 7.89234 -3.82017 1.000 23.37373 204 PRO A CA 1
ATOM 2985 C C . PRO A 1 204 ? -48.18203 7.95481 -5.28592 1.000 23.95545 204 PRO A C 1
ATOM 2986 O O . PRO A 1 204 ? -47.40378 7.15103 -5.78522 1.000 23.29523 204 PRO A O 1
ATOM 2997 N N . GLU A 1 205 ? -48.68954 8.96521 -5.97815 1.000 25.57440 205 GLU A N 1
ATOM 2998 C CA . GLU A 1 205 ? -48.22944 9.18503 -7.31115 1.000 26.37215 205 GLU A CA 1
ATOM 2999 C C . GLU A 1 205 ? -46.72233 9.33951 -7.33269 1.000 24.38509 205 GLU A C 1
ATOM 3000 O O . GLU A 1 205 ? -46.13187 9.98405 -6.46054 1.000 26.53215 205 GLU A O 1
ATOM 3012 N N . GLY A 1 206 ? -46.09778 8.67102 -8.29594 1.000 27.05971 206 GLY A N 1
ATOM 3013 C CA . GLY A 1 206 ? -44.67021 8.79049 -8.45119 1.000 25.82303 206 GLY A CA 1
ATOM 3014 C C . GLY A 1 206 ? -43.85361 7.70853 -7.68537 1.000 27.21287 206 GLY A C 1
ATOM 3015 O O . GLY A 1 206 ? -42.64057 7.58891 -7.85124 1.000 29.80559 206 GLY A O 1
ATOM 3019 N N . TYR A 1 207 ? -44.47900 6.95986 -6.84487 1.000 22.53600 207 TYR A N 1
ATOM 3020 C CA . TYR A 1 207 ? -43.84537 5.88565 -6.08661 1.000 19.58888 207 TYR A CA 1
ATOM 3021 C C . TYR A 1 207 ? -44.34002 4.56890 -6.59989 1.000 19.39134 207 TYR A C 1
ATOM 3022 O O . TYR A 1 207 ? -45.36777 4.47288 -7.29414 1.000 25.44782 207 TYR A O 1
ATOM 3040 N N . LEU A 1 208 ? -43.62538 3.54522 -6.26507 1.000 18.25103 208 LEU A N 1
ATOM 3041 C CA . LEU A 1 208 ? -43.94828 2.15531 -6.58820 1.000 18.64651 208 LEU A CA 1
ATOM 3042 C C . LEU A 1 208 ? -44.27814 1.35264 -5.34800 1.000 17.39154 208 LEU A C 1
ATOM 3043 O O . LEU A 1 208 ? -43.59601 1.49664 -4.30357 1.000 18.70581 208 LEU A O 1
ATOM 3059 N N . LEU A 1 209 ? -45.26786 0.50567 -5.42632 1.000 17.37626 209 LEU A N 1
ATOM 3060 C CA . LEU A 1 209 ? -45.66394 -0.33219 -4.32496 1.000 16.87366 209 LEU A CA 1
ATOM 3061 C C . LEU A 1 209 ? -44.64149 -1.42805 -4.05432 1.000 16.79494 209 LEU A C 1
ATOM 3062 O O . LEU A 1 209 ? -44.21582 -2.11711 -4.98569 1.000 19.02994 209 LEU A O 1
ATOM 3078 N N . SER A 1 210 ? -44.26115 -1.60919 -2.78573 1.000 17.64971 210 SER A N 1
ATOM 3079 C CA . SER A 1 210 ? -43.22796 -2.56256 -2.45228 1.000 16.53023 210 SER A CA 1
ATOM 3080 C C . SER A 1 210 ? -43.55145 -3.23179 -1.12460 1.000 16.62599 210 SER A C 1
ATOM 3081 O O . SER A 1 210 ? -44.02181 -2.56628 -0.20065 1.000 17.84162 210 SER A O 1
ATOM 3089 N N . PRO A 1 211 ? -43.22069 -4.51209 -0.97639 1.000 17.06092 211 PRO A N 1
ATOM 3090 C CA . PRO A 1 211 ? -43.27109 -5.15929 0.34850 1.000 18.61236 211 PRO A CA 1
ATOM 3091 C C . PRO A 1 211 ? -42.09182 -4.83629 1.23897 1.000 18.18555 211 PRO A C 1
ATOM 3092 O O . PRO A 1 211 ? -42.14402 -5.23285 2.41529 1.000 21.36651 211 PRO A O 1
ATOM 3103 N N . MET A 1 212 ? -41.10967 -4.13885 0.72980 1.000 17.25760 212 MET A N 1
ATOM 3104 C CA . MET A 1 212 ? -39.85613 -3.87429 1.44583 1.000 17.86671 212 MET A CA 1
ATOM 3105 C C . MET A 1 212 ? -39.73795 -2.41096 1.80985 1.000 16.87105 212 MET A C 1
ATOM 3106 O O . MET A 1 212 ? -40.09292 -1.52815 1.03577 1.000 16.63082 212 MET A O 1
ATOM 3120 N N . PHE A 1 213 ? -39.19876 -2.14606 2.99130 1.000 17.40002 213 PHE A N 1
ATOM 3121 C CA . PHE A 1 213 ? -38.84794 -0.82738 3.48187 1.000 15.55963 213 PHE A CA 1
ATOM 3122 C C . PHE A 1 213 ? -37.31610 -0.79114 3.53920 1.000 16.14930 213 PHE A C 1
ATOM 3123 O O . PHE A 1 213 ? -36.64034 -1.02085 2.51280 1.000 18.50082 213 PHE A O 1
ATOM 3140 N N . TYR A 1 214 ? -36.72213 -0.56267 4.71586 1.000 16.53061 214 TYR A N 1
ATOM 3141 C CA . TYR A 1 214 ? -35.29275 -0.78133 4.91812 1.000 17.20979 214 TYR A CA 1
ATOM 3142 C C . TYR A 1 214 ? -35.08062 -1.26791 6.31563 1.000 17.33236 214 TYR A C 1
ATOM 3143 O O . TYR A 1 214 ? -35.95834 -1.11126 7.18792 1.000 17.99204 214 TYR A O 1
ATOM 3161 N N . THR A 1 215 ? -33.99430 -2.00762 6.49330 1.000 18.32838 215 THR A N 1
ATOM 3162 C CA . THR A 1 215 ? -33.57868 -2.51350 7.78078 1.000 19.37883 215 THR A CA 1
ATOM 3163 C C . THR A 1 215 ? -32.14351 -2.09209 7.99277 1.000 21.34759 215 THR A C 1
ATOM 3164 O O . THR A 1 215 ? -31.37087 -2.04307 7.05127 1.000 23.51072 215 THR A O 1
ATOM 3175 N N . LEU A 1 216 ? -31.77701 -1.86327 9.25043 1.000 19.92030 216 LEU A N 1
ATOM 3176 C CA . LEU A 1 216 ? -30.43373 -1.42678 9.60637 1.000 20.52930 216 LEU A CA 1
ATOM 3177 C C . LEU A 1 216 ? -29.70248 -2.46188 10.45660 1.000 22.87526 216 LEU A C 1
ATOM 3178 O O . LEU A 1 216 ? -30.32717 -3.18665 11.22313 1.000 26.64505 216 LEU A O 1
ATOM 3194 N N . ASN A 1 217 ? -28.37953 -2.49081 10.30431 1.000 25.63280 217 ASN A N 1
ATOM 3195 C CA . ASN A 1 217 ? -27.54157 -3.34890 11.12533 1.000 30.88843 217 ASN A CA 1
ATOM 3196 C C . ASN A 1 217 ? -27.61892 -2.90247 12.58303 1.000 29.43917 217 ASN A C 1
ATOM 3197 O O . ASN A 1 217 ? -27.80210 -1.72092 12.91624 1.000 28.78289 217 ASN A O 1
ATOM 3208 N N . GLN A 1 218 ? -27.48675 -3.87990 13.45038 1.000 35.24548 218 GLN A N 1
ATOM 3209 C CA . GLN A 1 218 ? -27.68863 -3.62078 14.85852 1.000 42.29903 218 GLN A CA 1
ATOM 3210 C C . GLN A 1 218 ? -26.66689 -2.60270 15.35386 1.000 40.08962 218 GLN A C 1
ATOM 3211 O O . GLN A 1 218 ? -26.99429 -1.79745 16.23841 1.000 43.91870 218 GLN A O 1
ATOM 3225 N N . ASP A 1 219 ? -25.43529 -2.62016 14.79794 1.000 39.07168 219 ASP A N 1
ATOM 3226 C CA . ASP A 1 219 ? -24.36658 -1.79544 15.30939 1.000 44.61624 219 ASP A CA 1
ATOM 3227 C C . ASP A 1 219 ? -24.24430 -0.46266 14.59433 1.000 41.87761 219 ASP A C 1
ATOM 3228 O O . ASP A 1 219 ? -23.24351 0.21770 14.76039 1.000 39.86599 219 ASP A O 1
ATOM 3237 N N . ILE A 1 220 ? -25.19037 -0.06752 13.74248 1.000 35.88940 220 ILE A N 1
ATOM 3238 C CA . ILE A 1 220 ? -24.95701 1.16036 13.00019 1.000 31.28112 220 ILE A CA 1
ATOM 3239 C C . ILE A 1 220 ? -25.00294 2.33069 13.98069 1.000 28.29308 220 ILE A C 1
ATOM 3240 O O . ILE A 1 220 ? -25.86472 2.39963 14.87258 1.000 29.64523 220 ILE A O 1
ATOM 3256 N N . ARG A 1 221 ? -24.18885 3.35091 13.70656 1.000 25.45649 221 ARG A N 1
ATOM 3257 C CA . ARG A 1 221 ? -24.24728 4.56104 14.49877 1.000 24.70038 221 ARG A CA 1
ATOM 3258 C C . ARG A 1 221 ? -25.43901 5.40818 14.09759 1.000 23.39491 221 ARG A C 1
ATOM 3259 O O . ARG A 1 221 ? -25.76156 5.52234 12.91598 1.000 23.98336 221 ARG A O 1
ATOM 3280 N N . LYS A 1 222 ? -26.04173 6.05613 15.07480 1.000 23.89282 222 LYS A N 1
ATOM 3281 C CA . LYS A 1 222 ? -27.29526 6.77097 14.90711 1.000 24.04753 222 LYS A CA 1
ATOM 3282 C C . LYS A 1 222 ? -27.14875 8.18266 15.43012 1.000 23.91705 222 LYS A C 1
ATOM 3283 O O . LYS A 1 222 ? -26.33339 8.46257 16.30881 1.000 27.58240 222 LYS A O 1
ATOM 3302 N N . ALA A 1 223 ? -28.00286 9.06582 14.92702 1.000 22.25616 223 ALA A N 1
ATOM 3303 C CA . ALA A 1 223 ? -28.04801 10.45000 15.35595 1.000 25.55176 223 ALA A CA 1
ATOM 3304 C C . ALA A 1 223 ? -29.50206 10.92971 15.33776 1.000 22.01237 223 ALA A C 1
ATOM 3305 O O . ALA A 1 223 ? -30.27122 10.60274 14.44851 1.000 25.43607 223 ALA A O 1
ATOM 3312 N N . SER A 1 224 ? -29.88059 11.67980 16.33689 1.000 22.72793 224 SER A N 1
ATOM 3313 C CA . SER A 1 224 ? -31.19511 12.30445 16.42948 1.000 22.69970 224 SER A CA 1
ATOM 3314 C C . SER A 1 224 ? -31.00394 13.79231 16.10465 1.000 21.67359 224 SER A C 1
ATOM 3315 O O . SER A 1 224 ? -30.28737 14.48683 16.83126 1.000 26.80332 224 SER A O 1
ATOM 3323 N N . ILE A 1 225 ? -31.57530 14.28393 15.00613 1.000 18.18139 225 ILE A N 1
ATOM 3324 C CA . ILE A 1 225 ? -31.26080 15.63241 14.53624 1.000 17.82981 225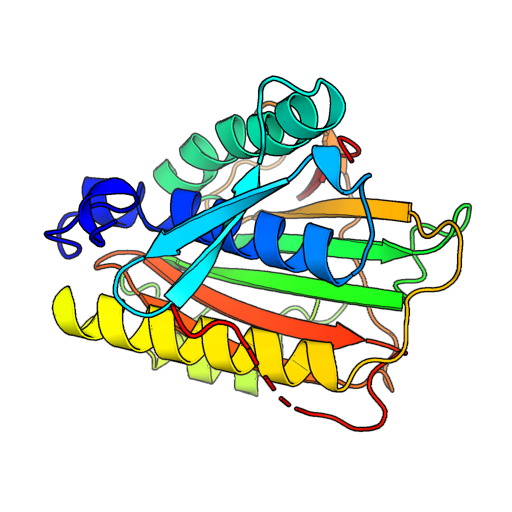 ILE A CA 1
ATOM 3325 C C . ILE A 1 225 ? -32.24989 16.67664 15.03831 1.000 18.72422 225 ILE A C 1
ATOM 3326 O O . ILE A 1 225 ? -31.88849 17.83500 15.18987 1.000 22.12543 225 ILE A O 1
ATOM 3342 N N . GLY A 1 226 ? -33.50732 16.34975 15.18294 1.000 19.08767 226 GLY A N 1
ATOM 3343 C CA . GLY A 1 226 ? -34.46540 17.26962 15.76794 1.000 20.55090 226 GLY A CA 1
ATOM 3344 C C . GLY A 1 226 ? -35.85052 17.06409 15.20614 1.000 17.30145 226 GLY A C 1
ATOM 3345 O O . GLY A 1 226 ? -36.03111 16.42464 14.16094 1.000 17.34561 226 GLY A O 1
ATOM 3349 N N . ILE A 1 227 ? -36.81712 17.64108 15.87194 1.000 16.21649 227 ILE A N 1
ATOM 3350 C CA . ILE A 1 227 ? -38.23106 17.59913 15.51779 1.000 15.77530 227 ILE A CA 1
ATOM 3351 C C . ILE A 1 227 ? -38.72703 18.99010 15.23130 1.000 16.59484 227 ILE A C 1
ATOM 3352 O O . ILE A 1 227 ? -38.51912 19.89760 16.04484 1.000 18.50799 227 ILE A O 1
ATOM 3368 N N . VAL A 1 228 ? -39.34143 19.21247 14.05772 1.000 15.15640 228 VAL A N 1
ATOM 3369 C CA . VAL A 1 228 ? -39.97622 20.47361 13.74685 1.000 15.16026 228 VAL A CA 1
ATOM 3370 C C . VAL A 1 228 ? -41.47064 20.23987 13.68227 1.000 15.83518 228 VAL A C 1
ATOM 3371 O O . VAL A 1 228 ? -41.92998 19.21572 13.19219 1.000 18.02967 228 VAL A O 1
ATOM 3384 N N . CYS A 1 229 ? -42.25036 21.22046 14.14805 1.000 16.22391 229 CYS A N 1
ATOM 3385 C CA . CYS A 1 229 ? -43.69570 21.06257 14.22677 1.000 16.63177 229 CYS A CA 1
ATOM 3386 C C . CYS A 1 229 ? -44.46770 22.16547 13.53906 1.000 16.38754 229 CYS A C 1
ATOM 3387 O O . CYS A 1 229 ? -44.25420 23.36184 13.78890 1.000 16.83892 229 CYS A O 1
ATOM 3395 N N . GLY A 1 230 ? -45.39428 21.77342 12.68892 1.000 17.25469 230 GLY A N 1
ATOM 3396 C CA . GLY A 1 230 ? -46.51718 22.63124 12.40652 1.000 17.02857 230 GLY A CA 1
ATOM 3397 C C . GLY A 1 230 ? -47.60955 22.36244 13.39356 1.000 17.38486 230 GLY A C 1
ATOM 3398 O O . GLY A 1 230 ? -47.46486 21.56816 14.30346 1.000 18.15735 230 GLY A O 1
ATOM 3402 N N . GLY A 1 231 ? -48.74998 23.05196 13.23959 1.000 17.02610 231 GLY A N 1
ATOM 3403 C CA . GLY A 1 231 ? -49.84482 22.84201 14.18250 1.000 18.45157 231 GLY A CA 1
ATOM 3404 C C . GLY A 1 231 ? -50.46325 21.46879 14.16229 1.000 17.99540 231 GLY A C 1
ATOM 3405 O O . GLY A 1 231 ? -51.09417 21.06108 15.12907 1.000 20.33045 231 GLY A O 1
ATOM 3409 N N . HIS A 1 232 ? -50.34462 20.76250 13.03570 1.000 16.67537 232 HIS A N 1
ATOM 3410 C CA . HIS A 1 232 ? -51.03709 19.50592 12.83951 1.000 16.63813 232 HIS A CA 1
ATOM 3411 C C . HIS A 1 232 ? -50.09806 18.41214 12.38838 1.000 15.90945 232 HIS A C 1
ATOM 3412 O O . HIS A 1 232 ? -50.55709 17.29515 12.11144 1.000 18.08469 232 HIS A O 1
ATOM 3426 N N . HIS A 1 233 ? -48.79335 18.69225 12.30369 1.000 16.44108 233 HIS A N 1
ATOM 3427 C CA . HIS A 1 233 ? -47.82163 17.72136 11.81022 1.000 17.43871 233 HIS A CA 1
ATOM 3428 C C . HIS A 1 233 ? -46.53320 17.91159 12.56947 1.000 16.04353 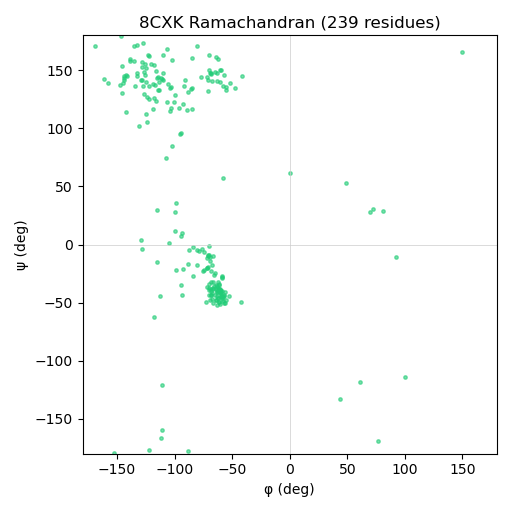233 HIS A C 1
ATOM 3429 O O . HIS A 1 233 ? -46.04876 19.04470 12.71421 1.000 19.23066 233 HIS A O 1
ATOM 3443 N N . LYS A 1 234 ? -45.96206 16.85856 13.09190 1.000 16.15962 234 LYS A N 1
ATOM 3444 C CA . LYS A 1 234 ? -44.64685 16.88188 13.69745 1.000 16.77952 234 LYS A CA 1
ATOM 3445 C C . LYS A 1 234 ? -43.73350 16.00434 12.83797 1.000 16.78358 234 LYS A C 1
ATOM 3446 O O . LYS A 1 234 ? -44.13073 14.90461 12.46668 1.000 17.36575 234 LYS A O 1
ATOM 3465 N N . ILE A 1 235 ? -42.55040 16.50277 12.52074 1.000 14.82010 235 ILE A N 1
ATOM 3466 C CA . ILE A 1 235 ? -41.61590 15.79652 11.62409 1.000 15.73802 235 ILE A CA 1
ATOM 3467 C C . ILE A 1 235 ? -40.29174 15.62476 12.34913 1.000 14.57022 235 ILE A C 1
ATOM 3468 O O . ILE A 1 235 ? -39.57015 16.60616 12.62222 1.000 15.23063 235 ILE A O 1
ATOM 3484 N N . GLN A 1 236 ? -39.95714 14.40234 12.65825 1.000 15.24336 236 GLN A N 1
ATOM 3485 C CA . GLN A 1 236 ? -38.74093 14.01052 13.38489 1.000 15.02445 236 GLN A CA 1
ATOM 3486 C C . GLN A 1 236 ? -37.67409 13.52957 12.42776 1.000 15.08002 236 GLN A C 1
ATOM 3487 O O . GLN A 1 236 ? -37.93618 12.61467 11.63823 1.000 16.34897 236 GLN A O 1
ATOM 3501 N N . MET A 1 237 ? -36.47295 14.05685 12.51642 1.000 15.32932 237 MET A N 1
ATOM 3502 C CA . MET A 1 237 ? -35.38973 13.63197 11.65610 1.000 16.17570 237 MET A CA 1
ATOM 3503 C C . MET A 1 237 ? -34.40099 12.79212 12.42456 1.000 16.58780 237 MET A C 1
ATOM 3504 O O . MET A 1 237 ? -33.85826 13.22274 13.44299 1.000 17.02101 237 MET A O 1
ATOM 3518 N N . LEU A 1 238 ? -34.18439 11.59218 11.95912 1.000 16.93190 238 LEU A N 1
ATOM 3519 C CA . LEU A 1 238 ? -33.27654 10.60143 12.53333 1.000 17.37299 238 LEU A CA 1
ATOM 3520 C C . LEU A 1 238 ? -32.29069 10.16425 11.46055 1.000 17.07427 238 LEU A C 1
ATOM 3521 O O . LEU A 1 238 ? -32.67493 10.02169 10.32135 1.000 19.95829 238 LEU A O 1
ATOM 3537 N N . ALA A 1 239 ? -31.03466 9.98562 11.79814 1.000 17.50067 239 ALA A N 1
ATOM 3538 C CA . ALA A 1 239 ? -30.04052 9.53461 10.82459 1.000 19.01509 239 ALA A CA 1
ATOM 3539 C C . ALA A 1 239 ? -29.31763 8.29411 11.35348 1.000 18.00895 239 ALA A C 1
ATOM 3540 O O . ALA A 1 239 ? -29.18724 8.08470 12.58573 1.000 19.34170 239 ALA A O 1
ATOM 3547 N N . ALA A 1 240 ? -28.79622 7.49551 10.44156 1.000 17.55404 240 ALA A N 1
ATOM 3548 C CA . ALA A 1 240 ? -27.91658 6.37710 10.79329 1.000 19.50531 240 ALA A CA 1
ATOM 3549 C C . ALA A 1 240 ? -26.86562 6.26043 9.71379 1.000 19.08957 240 ALA A C 1
ATOM 3550 O O . ALA A 1 240 ? -27.20744 6.46821 8.53832 1.000 19.45662 240 ALA A O 1
ATOM 3557 N N . SER A 1 241 ? -25.63180 5.95719 10.07004 1.000 19.76134 241 SER A N 1
ATOM 3558 C CA . SER A 1 241 ? -24.62772 5.88304 9.02441 1.000 20.46031 241 SER A CA 1
ATOM 3559 C C . SER A 1 241 ? -23.45122 5.03142 9.43884 1.000 22.19582 241 SER A C 1
ATOM 3560 O O . SER A 1 241 ? -22.97585 5.14378 10.57404 1.000 24.78265 241 SER A O 1
ATOM 3568 N N . GLN A 1 242 ? -22.94669 4.22126 8.51678 1.000 22.17153 242 GLN A N 1
ATOM 3569 C CA . GLN A 1 242 ? -21.61890 3.61698 8.67232 1.000 25.03194 242 GLN A CA 1
ATOM 3570 C C . GLN A 1 242 ? -20.46854 4.61063 8.62512 1.000 25.78888 242 GLN A C 1
ATOM 3571 O O . GLN A 1 242 ? -19.32159 4.23365 8.88703 1.000 30.18256 242 GLN A O 1
ATOM 3585 N N . TYR A 1 243 ? -20.76044 5.85761 8.25814 1.000 24.56054 243 TYR A N 1
ATOM 3586 C CA . TYR A 1 243 ? -19.74015 6.86638 8.06375 1.000 25.26948 243 TYR A CA 1
ATOM 3587 C C . TYR A 1 243 ? -19.67060 7.88698 9.17835 1.000 27.66598 243 TYR A C 1
ATOM 3588 O O . TYR A 1 243 ? -18.88914 8.83407 9.10058 1.000 28.93519 243 TYR A O 1
ATOM 3606 N N . LEU A 1 244 ? -20.48807 7.72789 10.17582 1.000 30.62665 244 LEU A N 1
ATOM 3607 C CA . LEU A 1 244 ? -20.27920 8.43379 11.41878 1.000 34.67747 244 LEU A CA 1
ATOM 3608 C C . LEU A 1 244 ? -19.30649 7.63920 12.29022 1.000 41.69282 244 LEU A C 1
ATOM 3609 O O . LEU A 1 244 ? -19.49142 6.44148 12.46311 1.000 45.52962 244 LEU A O 1
ATOM 3625 N N . LYS A 1 245 ? -18.32256 8.29363 12.90482 1.000 50.92463 245 LYS A N 1
ATOM 3626 C CA . LYS A 1 245 ? -17.39052 7.55291 13.77242 1.000 60.35934 245 LYS A CA 1
ATOM 3627 C C . LYS A 1 245 ? -18.10434 6.95902 14.99116 1.000 64.90513 245 LYS A C 1
ATOM 3628 O O . LYS A 1 245 ? -17.95211 5.76454 15.29321 1.000 59.09291 245 LYS A O 1
ATOM 3632 N N . GLN A 1 246 ? -18.92213 7.77535 15.67226 1.000 73.34226 246 GLN A N 1
ATOM 3633 C CA . GLN A 1 246 ? -19.67053 7.38766 16.86434 1.000 66.22940 246 GLN A CA 1
ATOM 3634 C C . GLN A 1 246 ? -21.07680 7.97482 16.77924 1.000 60.36215 246 GLN A C 1
ATOM 3635 O O . GLN A 1 246 ? -21.30820 8.94507 16.05423 1.000 61.56094 246 GLN A O 1
ATOM 3639 N N . ASP A 1 247 ? -22.02106 7.39770 17.53320 1.000 51.42845 247 ASP A N 1
ATOM 3640 C CA . ASP A 1 247 ? -23.35481 8.01314 17.63869 1.000 50.89385 247 ASP A CA 1
ATOM 3641 C C . ASP A 1 247 ? -23.23841 9.53361 17.77287 1.000 50.50463 247 ASP A C 1
ATOM 3642 O O . ASP A 1 247 ? -22.32151 10.05982 18.38918 1.000 44.96867 247 ASP A O 1
ATOM 3651 N N . PHE A 1 248 ? -24.16755 10.26770 17.19845 1.000 54.56333 248 PHE A N 1
ATOM 3652 C CA . PHE A 1 248 ? -24.02337 11.73137 17.20795 1.000 58.21956 248 PHE A CA 1
ATOM 3653 C C . PHE A 1 248 ? -25.08453 12.35401 18.12497 1.000 60.62209 248 PHE A C 1
ATOM 3654 O O . PHE A 1 248 ? -26.25394 11.95818 18.09861 1.000 60.03712 248 PHE A O 1
ATOM 3671 N N . PRO A 1 258 ? -19.67348 27.11714 6.44301 1.000 76.91398 258 PRO A N 1
ATOM 3672 C CA . PRO A 1 258 ? -20.71231 27.54021 7.38036 1.000 74.20278 258 PRO A CA 1
ATOM 3673 C C . PRO A 1 258 ? -21.99746 27.77890 6.62747 1.000 65.45726 258 PRO A C 1
ATOM 3674 O O . PRO A 1 258 ? -21.93352 28.19712 5.46236 1.000 63.98513 258 PRO A O 1
ATOM 3685 N N . ASN A 1 259 ? -23.13428 27.52081 7.26834 1.000 53.08596 259 ASN A N 1
ATOM 3686 C CA . ASN A 1 259 ? -24.41627 27.92958 6.72373 1.000 45.91117 259 ASN A CA 1
ATOM 3687 C C . ASN A 1 259 ? -24.96056 29.20865 7.35907 1.000 34.98384 259 ASN A C 1
ATOM 3688 O O . ASN A 1 259 ? -26.15967 29.45798 7.30772 1.000 34.91397 259 ASN A O 1
ATOM 3699 N N . MET A 1 260 ? -24.10967 30.09382 7.84383 1.000 36.59321 260 MET A N 1
ATOM 3700 C CA . MET A 1 260 ? -24.61081 31.39030 8.23843 1.000 39.33824 260 MET A CA 1
ATOM 3701 C C . MET A 1 260 ? -24.57132 32.31897 7.02891 1.000 41.18333 260 MET A C 1
ATOM 3702 O O . MET A 1 260 ? -23.54769 32.39949 6.33259 1.000 41.93089 260 MET A O 1
ATOM 3716 N N . SER A 1 261 ? -25.67761 33.01588 6.76676 1.000 40.71647 261 SER A N 1
ATOM 3717 C CA . SER A 1 261 ? -25.70070 33.92903 5.61440 1.000 48.04914 261 SER A CA 1
ATOM 3718 C C . SER A 1 261 ? -24.58141 34.95410 5.75813 1.000 54.09038 261 SER A C 1
ATOM 3719 O O . SER A 1 261 ? -24.81413 35.99725 6.33728 1.000 58.89402 261 SER A O 1
ATOM 3727 N N . PRO A 1 278 ? -46.48131 -3.19277 2.43187 1.000 43.24902 278 PRO A N 1
ATOM 3728 C CA . PRO A 1 278 ? -47.23012 -1.94962 2.23453 1.000 38.22349 278 PRO A CA 1
ATOM 3729 C C . PRO A 1 278 ? -46.32022 -0.73509 2.37260 1.000 24.41510 278 PRO A C 1
ATOM 3730 O O . PRO A 1 278 ? -46.50404 0.08447 3.22444 1.000 24.82959 278 PRO A O 1
ATOM 3741 N N . TYR A 1 279 ? -45.31904 -0.63481 1.51240 1.000 18.91053 279 TYR A N 1
ATOM 3742 C CA . TYR A 1 279 ? -44.39532 0.48548 1.49986 1.000 17.01815 279 TYR A CA 1
ATOM 3743 C C . TYR A 1 279 ? -44.32630 1.07642 0.09403 1.000 16.31245 279 TYR A C 1
ATOM 3744 O O . TYR A 1 279 ? -44.93559 0.54405 -0.85461 1.000 17.11071 279 TYR A O 1
ATOM 3762 N N . GLY A 1 280 ? -43.62180 2.21049 -0.06484 1.000 16.88625 280 GLY A N 1
ATOM 3763 C CA . GLY A 1 280 ? -43.40822 2.80411 -1.36774 1.000 16.74172 280 GLY A CA 1
ATOM 3764 C C . GLY A 1 280 ? -41.93500 3.00152 -1.62357 1.000 15.76136 280 GLY A C 1
ATOM 3765 O O . GLY A 1 280 ? -41.13006 3.21374 -0.70190 1.000 15.81226 280 GLY A O 1
ATOM 3769 N N . LEU A 1 281 ? -41.59198 2.97388 -2.89769 1.000 15.29933 281 LEU A N 1
ATOM 3770 C CA . LEU A 1 281 ? -40.21484 3.20903 -3.35787 1.000 16.06297 281 LEU A CA 1
ATOM 3771 C C . LEU A 1 281 ? -40.16199 4.15658 -4.54671 1.000 15.88883 281 LEU A C 1
ATOM 3772 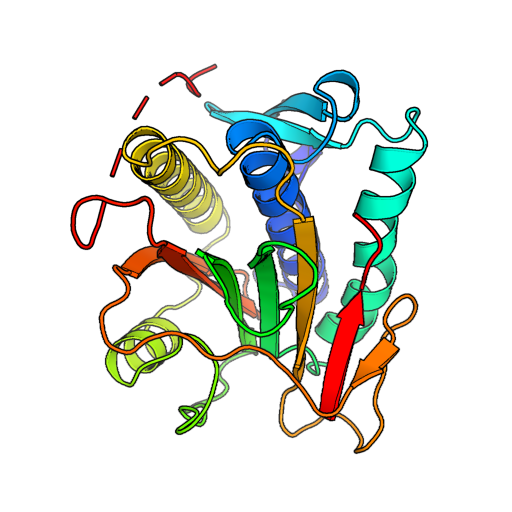O O . LEU A 1 281 ? -40.98256 4.04938 -5.47212 1.000 17.50441 281 LEU A O 1
ATOM 3788 N N . SER A 1 282 ? -39.22834 5.09934 -4.53141 1.000 16.42611 282 SER A N 1
ATOM 3789 C CA . SER A 1 282 ? -38.91575 5.92375 -5.67785 1.000 16.80021 282 SER A CA 1
ATOM 3790 C C . SER A 1 282 ? -37.44705 5.70924 -5.96814 1.000 20.53736 282 SER A C 1
ATOM 3791 O O . SER A 1 282 ? -36.54811 6.00971 -5.17342 1.000 20.94255 282 SER A O 1
ATOM 3799 N N . GLN A 1 283 ? -37.18854 5.31940 -7.20471 1.000 28.66673 283 GLN A N 1
ATOM 3800 C CA . GLN A 1 283 ? -35.83107 5.40711 -7.77032 1.000 31.21733 283 GLN A CA 1
ATOM 3801 C C . GLN A 1 283 ? -35.62294 6.63044 -8.63165 1.000 34.55393 283 GLN A C 1
ATOM 3802 O O . GLN A 1 283 ? -34.91993 6.62533 -9.65615 1.000 41.11974 283 GLN A O 1
ATOM 3816 N N . GLY A 1 284 ? -36.23277 7.71525 -8.24324 1.000 34.04040 284 GLY A N 1
ATOM 3817 C CA . GLY A 1 284 ? -36.06378 8.95845 -9.01548 1.000 43.92227 284 GLY A CA 1
ATOM 3818 C C . GLY A 1 284 ? -34.69288 9.64279 -8.95227 1.000 48.49603 284 GLY A C 1
ATOM 3819 O O . GLY A 1 284 ? -34.49009 10.64998 -9.65840 1.000 48.67984 284 GLY A O 1
ATOM 3823 N N . ILE A 1 285 ? -33.74219 9.09715 -8.19112 1.000 42.90094 285 ILE A N 1
ATOM 3824 C CA . ILE A 1 285 ? -32.50406 9.80331 -7.91893 1.000 38.67124 285 ILE A CA 1
ATOM 3825 C C . ILE A 1 285 ? -31.39475 9.50572 -8.87931 1.000 37.28996 285 ILE A C 1
ATOM 3826 O O . ILE A 1 285 ? -30.56745 8.64088 -8.59991 1.000 41.62017 285 ILE A O 1
#

Solvent-accessible surface area: 11561 Å² total; per-residue (Å²): 93,136,4,146,69,22,1,14,34,80,0,115,91,96,132,27,0,15,38,0,0,19,96,0,0,50,14,0,0,0,6,0,0,47,81,21,56,31,24,91,149,138,2,22,96,98,73,32,4,67,156,2,54,1,11,19,19,53,61,101,26,105,26,0,119,124,0,19,50,13,0,96,9,0,65,69,0,1,82,71,10,29,0,23,1,0,0,0,0,0,7,86,133,119,70,77,91,71,6,24,0,0,0,0,0,14,0,5,29,38,135,76,39,134,24,148,30,35,150,129,35,13,4,14,53,112,130,8,14,72,67,3,60,119,22,130,53,99,67,26,88,58,3,56,114,83,3,25,60,2,0,74,68,0,22,120,0,9,138,142,17,102,114,21,38,158,55,25,34,10,1,0,5,0,12,29,11,164,139,19,73,175,88,26,51,4,143,62,11,109,84,14,124,67,10,6,70,35,84,180,113,10,71,68,5,47,2,20,28,0,12,2,25,62,7,16,0,2,0,10,0,0,0,58,31,4,91,68,105,76,143,12,92,94,96,42,0,28,4,118,10,39

GO terms:
  GO:0000794 condensed nuclear chromosome (C, IDA)
  GO:0000800 lateral element (C, IDA)
  GO:0003677 DNA binding (F, IDA)
  GO:0007062 sister chromatid cohesion (P, TAS)
  GO:0045143 homologous chromosome segregation (P, IMP)
  GO:0007130 synaptonemal complex assembly (P, IMP)
  GO:0005694 chromosome (C, IDA)
  GO:0030997 regulation of centriole-centriole cohesion (P, IMP)

Nearest PDB structures (foldseek):
  8cxk-assembly1_A  TM=1.004E+00  e=1.134E-54  Caenorhabditis elegans
  4trk-assembly1_A  TM=1.004E+00  e=3.691E-53  Caenorhabditis elegans
  4tzj-assembly1_A  TM=9.855E-01  e=3.230E-46  Caenorhabditis elegans
  4tzn-assembly2_B  TM=8.893E-01  e=4.259E-20  Caenorhabditis elegans
  4tzq-assembly1_A  TM=8.943E-01  e=1.305E-19  Caenorhabditis elegans

Foldseek 3Di:
DEQVVQADFPLLDVVRQLRRLLSLVQQVVQQVCCLLVPDPVLQWDWDDYPFFITIHGDCVDPLNVLVSCLSVLVSVCSVLQWFAKKKKFKDAPPCPQATAKMKMKGKDFAQNDFDDDDDFADDDDPVNRVVQNPDADDHRVVLSVQSVQLVQLVVVQSVQFDHDPPPIAIKMKTGTGPVADLQDDGPQWDQDPDGYHYDPPWAKEWRGWGGGSTMIITIIMTHPGHPHHDRGGVVMIMHRSD

Sequence (242 aa):
SQWKATFPVDLEIEKNSEMMFALRYIKCASAFILDRRGILDEKCFKTRTIDKLLVTAFQSSVPAAKRVSSTFDGLYDAIQQGYLREFAIVFYKKPNEEDINEVFAFRFAYGDEGEIFVSLNNGIDTNESSQELLQAKFVDTDNTKQMFASTIKKLHRCIKKMEPLPQGSDASFRVSYTEKAPKDYTPEGYLLSPMFYTLNQDIRKASIGIVCGGHHKIQMLAASQYLKQDFPNMSPYGLSQGI

B-factor: mean 31.67, std 16.54, range [13.82, 113.67]

Secondary structure (DSSP, 8-state):
--GGGTS-S-TTSHHHHHHHHHHHHHHHHHHHHHHHT-S-GGGEEEEEETTEEEEEE-TTSHHHHHHHHHTHHHHHHHHTT-EEEEEEEEE-TT-TT--SEEEEEEEEETT----PPPSSSBS--HHHHHHHHH-----HHHHHHHHHHHHHHHHHHHHTBPPPPTT-EEEEEEEE-TTS-TT---TT-EEES---B--TT-EEEEEEEEE-SSEEEEEEEEETTBSS----B--EEEE---

Radius of gyration: 16.63 Å; Cα contacts (8 Å, |Δi|>4): 474; chains: 1; bounding box: 39×41×39 Å

Organism: Caenorhabditis elegans (NCBI:txid6239)